Protein AF-0000000069557026 (afdb_homodimer)

Foldseek 3Di:
DPPPVPPPPPVPPCPVPPPPPVPPPPPPPPPPPPPPPPDCPDPVNVVVVVVVVVVCQQVVHPFQAWEAEPNDIFGAHLVLLVVQDVVSVVQVPDPPDDSYHYDHDDDPVSVVSRHD/DPDPPVPPPPPPPPPVPPPPPPPPPPPPPPPPPPPPPPDCPDPVNVVVVVVVVVVCQQVVHPFQAWEAEPNDIFGAHLVLLVVQDVVSVPQVPDPPDDSYHYDHDDDPVSVVSRHD

Sequence (232 aa):
MENISQNKKINKSLLTNKHYVIPQPKRPSLSKRTVSNTTLSGRCHHARLGQYAANLWKDKVMTDVLIVVQNQEFKAHKAVLACYSPYFSNVFVKPGFSDVHYVSTLPNSIYITLTPMENISQNKKINKSLLTNKHYVIPQPKRPSLSKRTVSNTTLSGRCHHARLGQYAANLWKDKVMTDVLIVVQNQEFKAHKAVLACYSPYFSNVFVKPGFSDVHYVSTLPNSIYITLTP

Structure (mmCIF, N/CA/C/O backbone):
data_AF-0000000069557026-model_v1
#
loop_
_entity.id
_entity.type
_entity.pdbx_description
1 polymer 'BTB domain-containing protein'
#
loop_
_atom_site.group_PDB
_atom_site.id
_atom_site.type_symbol
_atom_site.label_atom_id
_atom_site.label_alt_id
_atom_site.label_comp_id
_atom_site.label_asym_id
_atom_site.label_entity_id
_atom_site.label_seq_id
_atom_site.pdbx_PDB_ins_code
_atom_site.Cartn_x
_atom_site.Cartn_y
_atom_site.Cartn_z
_atom_site.occupancy
_atom_site.B_iso_or_equiv
_atom_site.auth_seq_id
_atom_site.auth_comp_id
_atom_site.auth_asym_id
_atom_site.auth_atom_id
_atom_site.pdbx_PDB_model_num
ATOM 1 N N . MET A 1 1 ? -64.25 -60.594 -72.938 1 36.22 1 MET A N 1
ATOM 2 C CA . MET A 1 1 ? -63.844 -60.812 -71.5 1 36.22 1 MET A CA 1
ATOM 3 C C . MET A 1 1 ? -62.656 -59.938 -71.125 1 36.22 1 MET A C 1
ATOM 5 O O . MET A 1 1 ? -61.5 -60.344 -71.312 1 36.22 1 MET A O 1
ATOM 9 N N . GLU A 1 2 ? -62.656 -58.656 -71.75 1 32.06 2 GLU A N 1
ATOM 10 C CA . GLU A 1 2 ? -61.719 -57.562 -71.812 1 32.06 2 GLU A CA 1
ATOM 11 C C . GLU A 1 2 ? -61.406 -57.031 -70.438 1 32.06 2 GLU A C 1
ATOM 13 O O . GLU A 1 2 ? -62.312 -56.719 -69.625 1 32.06 2 GLU A O 1
ATOM 18 N N . ASN A 1 3 ? -60.25 -57.406 -69.812 1 35.31 3 ASN A N 1
ATOM 19 C CA . ASN A 1 3 ? -59.469 -57.406 -68.562 1 35.31 3 ASN A CA 1
ATOM 20 C C . ASN A 1 3 ? -59.094 -56 -68.125 1 35.31 3 ASN A C 1
ATOM 22 O O . ASN A 1 3 ? -58.062 -55.469 -68.5 1 35.31 3 ASN A O 1
ATOM 26 N N . ILE A 1 4 ? -60.031 -54.969 -68.312 1 38.44 4 ILE A N 1
ATOM 27 C CA . ILE A 1 4 ? -59.656 -53.562 -68.188 1 38.44 4 ILE A CA 1
ATOM 28 C C . ILE A 1 4 ? -59.25 -53.312 -66.688 1 38.44 4 ILE A C 1
ATOM 30 O O . ILE A 1 4 ? -60.094 -53.406 -65.812 1 38.44 4 ILE A O 1
ATOM 34 N N . SER A 1 5 ? -58.062 -53.812 -66.312 1 36.28 5 SER A N 1
ATOM 35 C CA . SER A 1 5 ? -57.312 -53.75 -65 1 36.28 5 SER A CA 1
ATOM 36 C C . SER A 1 5 ? -57.156 -52.312 -64.562 1 36.28 5 SER A C 1
ATOM 38 O O . SER A 1 5 ? -56.375 -51.562 -65.125 1 36.28 5 SER A O 1
ATOM 40 N N . GLN A 1 6 ? -58.219 -51.531 -64.375 1 31.72 6 GLN A N 1
ATOM 41 C CA . GLN A 1 6 ? -58.156 -50.125 -63.938 1 31.72 6 GLN A CA 1
ATOM 42 C C . GLN A 1 6 ? -57.344 -50 -62.656 1 31.72 6 GLN A C 1
ATOM 44 O O . GLN A 1 6 ? -57.719 -50.562 -61.625 1 31.72 6 GLN A O 1
ATOM 49 N N . ASN A 1 7 ? -56.031 -50.031 -62.656 1 26.52 7 ASN A N 1
ATOM 50 C CA . ASN A 1 7 ? -55 -49.812 -61.656 1 26.52 7 ASN A CA 1
ATOM 51 C C . ASN A 1 7 ? -55.219 -48.5 -60.875 1 26.52 7 ASN A C 1
ATOM 53 O O . ASN A 1 7 ? -55.188 -47.438 -61.469 1 26.52 7 ASN A O 1
ATOM 57 N N . LYS A 1 8 ? -56.125 -48.406 -60 1 29.22 8 LYS A N 1
ATOM 58 C CA . LYS A 1 8 ? -56.406 -47.312 -59.062 1 29.22 8 LYS A CA 1
ATOM 59 C C . LYS A 1 8 ? -55.125 -46.875 -58.375 1 29.22 8 LYS A C 1
ATOM 61 O O . LYS A 1 8 ? -54.406 -47.688 -57.75 1 29.22 8 LYS A O 1
ATOM 66 N N . LYS A 1 9 ? -54.5 -45.781 -58.906 1 31.47 9 LYS A N 1
ATOM 67 C CA . LYS A 1 9 ? -53.344 -45 -58.438 1 31.47 9 LYS A CA 1
ATOM 68 C C . LYS A 1 9 ? -53.438 -44.75 -56.938 1 31.47 9 LYS A C 1
ATOM 70 O O . LYS A 1 9 ? -54.375 -44.125 -56.438 1 31.47 9 LYS A O 1
ATOM 75 N N . ILE A 1 10 ? -53.25 -45.875 -56.094 1 32.84 10 ILE A N 1
ATOM 76 C CA . ILE A 1 10 ? -53.062 -45.688 -54.656 1 32.84 10 ILE A CA 1
ATOM 77 C C . ILE A 1 10 ? -52.125 -44.531 -54.375 1 32.84 10 ILE A C 1
ATOM 79 O O . ILE A 1 10 ? -50.969 -44.562 -54.812 1 32.84 10 ILE A O 1
ATOM 83 N N . ASN A 1 11 ? -52.688 -43.344 -54.562 1 30.48 11 ASN A N 1
ATOM 84 C CA . ASN A 1 11 ? -51.969 -42.094 -54.188 1 30.48 11 ASN A CA 1
ATOM 85 C C . ASN A 1 11 ? -51.281 -42.25 -52.844 1 30.48 11 ASN A C 1
ATOM 87 O O . ASN A 1 11 ? -51.938 -42.5 -51.812 1 30.48 11 ASN A O 1
ATOM 91 N N . LYS A 1 12 ? -50.094 -42.844 -52.812 1 28.02 12 LYS A N 1
ATOM 92 C CA . LYS A 1 12 ? -49.094 -42.906 -51.75 1 28.02 12 LYS A CA 1
ATOM 93 C C . LYS A 1 12 ? -49 -41.562 -51.031 1 28.02 12 LYS A C 1
ATOM 95 O O . LYS A 1 12 ? -48.656 -40.531 -51.656 1 28.02 12 LYS A O 1
ATOM 100 N N . SER A 1 13 ? -50.031 -41.125 -50.188 1 35.5 13 SER A N 1
ATOM 101 C CA . SER A 1 13 ? -50 -40.031 -49.219 1 35.5 13 SER A CA 1
ATOM 102 C C . SER A 1 13 ? -48.625 -39.969 -48.531 1 35.5 13 SER A C 1
ATOM 104 O O . SER A 1 13 ? -48.125 -40.969 -48.031 1 35.5 13 SER A O 1
ATOM 106 N N . LEU A 1 14 ? -47.781 -38.969 -48.969 1 35.91 14 LEU A N 1
ATOM 107 C CA . LEU A 1 14 ? -46.5 -38.375 -48.531 1 35.91 14 LEU A CA 1
ATOM 108 C C . LEU A 1 14 ? -46.469 -38.25 -47 1 35.91 14 LEU A C 1
ATOM 110 O O . LEU A 1 14 ? -47.25 -37.469 -46.406 1 35.91 14 LEU A O 1
ATOM 114 N N . LEU A 1 15 ? -46.375 -39.375 -46.281 1 36.53 15 LEU A N 1
ATOM 115 C CA . LEU A 1 15 ? -46 -39.344 -44.875 1 36.53 15 LEU A CA 1
ATOM 116 C C . LEU A 1 15 ? -44.812 -38.406 -44.625 1 36.53 15 LEU A C 1
ATOM 118 O O . LEU A 1 15 ? -43.688 -38.719 -45.062 1 36.53 15 LEU A O 1
ATOM 122 N N . THR A 1 16 ? -44.938 -37.125 -44.969 1 28.25 16 THR A N 1
ATOM 123 C CA . THR A 1 16 ? -43.875 -36.219 -44.562 1 28.25 16 THR A CA 1
ATOM 124 C C . THR A 1 16 ? -43.562 -36.375 -43.094 1 28.25 16 THR A C 1
ATOM 126 O O . THR A 1 16 ? -44.438 -36.312 -42.25 1 28.25 16 THR A O 1
ATOM 129 N N . ASN A 1 17 ? -42.688 -37.344 -42.688 1 25.61 17 ASN A N 1
ATOM 130 C CA . ASN A 1 17 ? -42.062 -37.438 -41.375 1 25.61 17 ASN A CA 1
ATOM 131 C C . ASN A 1 17 ? -41.656 -36.094 -40.812 1 25.61 17 ASN A C 1
ATOM 133 O O . ASN A 1 17 ? -40.812 -35.406 -41.438 1 25.61 17 ASN A O 1
ATOM 137 N N . LYS A 1 18 ? -42.656 -35.281 -40.375 1 30.14 18 LYS A N 1
ATOM 138 C CA . LYS A 1 18 ? -42.281 -34.062 -39.625 1 30.14 18 LYS A CA 1
ATOM 139 C C . LYS A 1 18 ? -41.188 -34.375 -38.625 1 30.14 18 LYS A C 1
ATOM 141 O O . LYS A 1 18 ? -41.375 -35.156 -37.688 1 30.14 18 LYS A O 1
ATOM 146 N N . HIS A 1 19 ? -39.969 -34.656 -39.188 1 31.66 19 HIS A N 1
ATOM 147 C CA . HIS A 1 19 ? -38.844 -34.688 -38.25 1 31.66 19 HIS A CA 1
ATOM 148 C C . HIS A 1 19 ? -38.969 -33.594 -37.188 1 31.66 19 HIS A C 1
ATOM 150 O O . HIS A 1 19 ? -38.969 -32.406 -37.531 1 31.66 19 HIS A O 1
ATOM 156 N N . TYR A 1 20 ? -39.938 -33.719 -36.25 1 35.03 20 TYR A N 1
ATOM 157 C CA . TYR A 1 20 ? -39.875 -32.844 -35.062 1 35.03 20 TYR A CA 1
ATOM 158 C C . TYR A 1 20 ? -38.469 -32.719 -34.531 1 35.03 20 TYR A C 1
ATOM 160 O O . TYR A 1 20 ? -37.812 -33.75 -34.219 1 35.03 20 TYR A O 1
ATOM 168 N N . VAL A 1 21 ? -37.656 -31.938 -35.281 1 35.91 21 VAL A N 1
ATOM 169 C CA . VAL A 1 21 ? -36.375 -31.625 -34.688 1 35.91 21 VAL A CA 1
ATOM 170 C C . VAL A 1 21 ? -36.562 -31.234 -33.219 1 35.91 21 VAL A C 1
ATOM 172 O O . VAL A 1 21 ? -37.312 -30.312 -32.906 1 35.91 21 VAL A O 1
ATOM 175 N N . ILE A 1 22 ? -36.688 -32.188 -32.281 1 38.72 22 ILE A N 1
ATOM 176 C CA . ILE A 1 22 ? -36.656 -31.891 -30.859 1 38.72 22 ILE A CA 1
ATOM 177 C C . ILE A 1 22 ? -35.656 -30.75 -30.594 1 38.72 22 ILE A C 1
ATOM 179 O O . ILE A 1 22 ? -34.5 -30.812 -31.031 1 38.72 22 ILE A O 1
ATOM 183 N N . PRO A 1 23 ? -36.25 -29.531 -30.453 1 32.72 23 PRO A N 1
ATOM 184 C CA . PRO A 1 23 ? -35.25 -28.516 -30.094 1 32.72 23 PRO A CA 1
ATOM 185 C C . PRO A 1 23 ? -34.25 -29 -29.047 1 32.72 23 PRO A C 1
ATOM 187 O O . PRO A 1 23 ? -34.656 -29.641 -28.062 1 32.72 23 PRO A O 1
ATOM 190 N N . GLN A 1 24 ? -33.125 -29.609 -29.438 1 34.5 24 GLN A N 1
ATOM 191 C CA . GLN A 1 24 ? -32.125 -29.891 -28.438 1 34.5 24 GLN A CA 1
ATOM 192 C C . GLN A 1 24 ? -32 -28.75 -27.438 1 34.5 24 GLN A C 1
ATOM 194 O O . GLN A 1 24 ? -32.281 -27.594 -27.766 1 34.5 24 GLN A O 1
ATOM 199 N N . PRO A 1 25 ? -32.281 -28.969 -26.078 1 34.47 25 PRO A N 1
ATOM 200 C CA . PRO A 1 25 ? -32.062 -27.875 -25.141 1 34.47 25 PRO A CA 1
ATOM 201 C C . PRO A 1 25 ? -30.812 -27.047 -25.469 1 34.47 25 PRO A C 1
ATOM 203 O O . PRO A 1 25 ? -29.812 -27.594 -25.922 1 34.47 25 PRO A O 1
ATOM 206 N N . LYS A 1 26 ? -31.016 -25.797 -25.953 1 35.03 26 LYS A N 1
ATOM 207 C CA . LYS A 1 26 ? -29.906 -24.875 -26.156 1 35.03 26 LYS A CA 1
ATOM 208 C C . LYS A 1 26 ? -28.828 -25.062 -25.094 1 35.03 26 LYS A C 1
ATOM 210 O O . LYS A 1 26 ? -29.125 -25.141 -23.891 1 35.03 26 LYS A O 1
ATOM 215 N N . ARG A 1 27 ? -27.859 -25.938 -25.344 1 33.97 27 ARG A N 1
ATOM 216 C CA . ARG A 1 27 ? -26.734 -25.953 -24.422 1 33.97 27 ARG A CA 1
ATOM 217 C C . ARG A 1 27 ? -26.484 -24.578 -23.812 1 33.97 27 ARG A C 1
ATOM 219 O O . ARG A 1 27 ? -26.531 -23.562 -24.531 1 33.97 27 ARG A O 1
ATOM 226 N N . PRO A 1 28 ? -26.828 -24.344 -22.5 1 35.31 28 PRO A N 1
ATOM 227 C CA . PRO A 1 28 ? -26.5 -23.016 -22 1 35.31 28 PRO A CA 1
ATOM 228 C C . PRO A 1 28 ? -25.25 -22.422 -22.641 1 35.31 28 PRO A C 1
ATOM 230 O O . PRO A 1 28 ? -24.25 -23.125 -22.797 1 35.31 28 PRO A O 1
ATOM 233 N N . SER A 1 29 ? -25.406 -21.703 -23.719 1 35.5 29 SER A N 1
ATOM 234 C CA . SER A 1 29 ? -24.281 -20.922 -24.234 1 35.5 29 SER A CA 1
ATOM 235 C C . SER A 1 29 ? -23.328 -20.516 -23.109 1 35.5 29 SER A C 1
ATOM 237 O O . SER A 1 29 ? -23.766 -20.141 -22.016 1 35.5 29 SER A O 1
ATOM 239 N N . LEU A 1 30 ? -22.266 -21.297 -22.859 1 34 30 LEU A N 1
ATOM 240 C CA . LEU A 1 30 ? -21.203 -20.734 -22.031 1 34 30 LEU A CA 1
ATOM 241 C C . LEU A 1 30 ? -21.172 -19.219 -22.156 1 34 30 LEU A C 1
ATOM 243 O O . LEU A 1 30 ? -20.797 -18.672 -23.203 1 34 30 LEU A O 1
ATOM 247 N N . SER A 1 31 ? -22.234 -18.547 -21.969 1 34 31 SER A N 1
ATOM 248 C CA . SER A 1 31 ? -22.062 -17.109 -21.797 1 34 31 SER A CA 1
ATOM 249 C C . SER A 1 31 ? -20.656 -16.781 -21.297 1 34 31 SER A C 1
ATOM 251 O O . SER A 1 31 ? -20.25 -17.281 -20.234 1 34 31 SER A O 1
ATOM 253 N N . LYS A 1 32 ? -19.688 -16.859 -22.156 1 30.8 32 LYS A N 1
ATOM 254 C CA . LYS A 1 32 ? -18.375 -16.266 -21.859 1 30.8 32 LYS A CA 1
ATOM 255 C C . LYS A 1 32 ? -18.516 -15.07 -20.906 1 30.8 32 LYS A C 1
ATOM 257 O O . LYS A 1 32 ? -19.109 -14.047 -21.266 1 30.8 32 LYS A O 1
ATOM 262 N N . ARG A 1 33 ? -19.031 -15.258 -19.734 1 30.08 33 ARG A N 1
ATOM 263 C CA . ARG A 1 33 ? -18.766 -14.141 -18.844 1 30.08 33 ARG A CA 1
ATOM 264 C C . ARG A 1 33 ? -17.547 -13.344 -19.297 1 30.08 33 ARG A C 1
ATOM 266 O O . ARG A 1 33 ? -16.438 -13.875 -19.344 1 30.08 33 ARG A O 1
ATOM 273 N N . THR A 1 34 ? -17.672 -12.641 -20.391 1 32.34 34 THR A N 1
ATOM 274 C CA . THR A 1 34 ? -16.703 -11.578 -20.641 1 32.34 34 THR A CA 1
ATOM 275 C C . THR A 1 34 ? -16.016 -11.148 -19.344 1 32.34 34 THR A C 1
ATOM 277 O O . THR A 1 34 ? -16.672 -10.766 -18.391 1 32.34 34 THR A O 1
ATOM 280 N N . VAL A 1 35 ? -15.18 -11.969 -18.859 1 36.38 35 VAL A N 1
ATOM 281 C CA . VAL A 1 35 ? -14.32 -11.344 -17.859 1 36.38 35 VAL A CA 1
ATOM 282 C C . VAL A 1 35 ? -14.242 -9.836 -18.109 1 36.38 35 VAL A C 1
ATOM 284 O O . VAL A 1 35 ? -13.75 -9.398 -19.156 1 36.38 35 VAL A O 1
ATOM 287 N N . SER A 1 36 ? -15.352 -9.133 -18.125 1 38.62 36 SER A N 1
ATOM 288 C CA . SER A 1 36 ? -15.117 -7.691 -18.078 1 38.62 36 SER A CA 1
ATOM 289 C C . SER A 1 36 ? -13.727 -7.371 -17.547 1 38.62 36 SER A C 1
ATOM 291 O O . SER A 1 36 ? -13.289 -7.949 -16.562 1 38.62 36 SER A O 1
ATOM 293 N N . ASN A 1 37 ? -12.766 -7.352 -18.406 1 43.94 37 ASN A N 1
ATOM 294 C CA . ASN A 1 37 ? -11.422 -6.852 -18.141 1 43.94 37 ASN A CA 1
ATOM 295 C C . ASN A 1 37 ? -11.438 -5.801 -17.031 1 43.94 37 ASN A C 1
ATOM 297 O O . ASN A 1 37 ? -11.508 -4.602 -17.297 1 43.94 37 ASN A O 1
ATOM 301 N N . THR A 1 38 ? -12.289 -6.02 -16.094 1 55.09 38 THR A N 1
ATOM 302 C CA . THR A 1 38 ? -12.391 -4.996 -15.062 1 55.09 38 THR A CA 1
ATOM 303 C C . THR A 1 38 ? -11.008 -4.645 -14.523 1 55.09 38 THR A C 1
ATOM 305 O O . THR A 1 38 ? -10.312 -5.5 -13.977 1 55.09 38 THR A O 1
ATOM 308 N N . THR A 1 39 ? -10.383 -3.83 -15.305 1 70.25 39 THR A N 1
ATOM 309 C CA . THR A 1 39 ? -9.164 -3.172 -14.852 1 70.25 39 THR A CA 1
ATOM 310 C C . THR A 1 39 ? -9.367 -2.557 -13.469 1 70.25 39 THR A C 1
ATOM 312 O O . THR A 1 39 ? -10.5 -2.447 -12.992 1 70.25 39 THR A O 1
ATOM 315 N N . LEU A 1 40 ? -8.438 -2.65 -12.648 1 77.25 40 LEU A N 1
ATOM 316 C CA . LEU A 1 40 ? -8.438 -2.062 -11.312 1 77.25 40 LEU A CA 1
ATOM 317 C C . LEU A 1 40 ? -8.75 -0.571 -11.375 1 77.25 40 LEU A C 1
ATOM 319 O O . LEU A 1 40 ? -8.828 0.096 -10.336 1 77.25 40 LEU A O 1
ATOM 323 N N . SER A 1 41 ? -9.172 -0.086 -12.547 1 75.5 41 SER A N 1
ATOM 324 C CA . SER A 1 41 ? -9.352 1.353 -12.703 1 75.5 41 SER A CA 1
ATOM 325 C C . SER A 1 41 ? -10.82 1.746 -12.531 1 75.5 41 SER A C 1
ATOM 327 O O . SER A 1 41 ? -11.156 2.932 -12.547 1 75.5 41 SER A O 1
ATOM 329 N N . GLY A 1 42 ? -11.648 0.824 -12.281 1 81 42 GLY A N 1
ATOM 330 C CA . GLY A 1 42 ? -13.055 1.148 -12.109 1 81 42 GLY A CA 1
ATOM 331 C C . GLY A 1 42 ? -13.383 1.66 -10.719 1 81 42 GLY A C 1
ATOM 332 O O . GLY A 1 42 ? -12.625 1.427 -9.773 1 81 42 GLY A O 1
ATOM 333 N N . ARG A 1 43 ? -14.414 2.451 -10.547 1 79.44 43 ARG A N 1
ATOM 334 C CA . ARG A 1 43 ? -14.852 3.053 -9.289 1 79.44 43 ARG A CA 1
ATOM 335 C C . ARG A 1 43 ? -15.016 1.994 -8.203 1 79.44 43 ARG A C 1
ATOM 337 O O . ARG A 1 43 ? -14.641 2.213 -7.051 1 79.44 43 ARG A O 1
ATOM 344 N N . CYS A 1 44 ? -15.633 0.922 -8.641 1 82.25 44 CYS A N 1
ATOM 345 C CA . CYS A 1 44 ? -15.852 -0.134 -7.656 1 82.25 44 CYS A CA 1
ATOM 346 C C . CYS A 1 44 ? -14.531 -0.652 -7.105 1 82.25 44 CYS A C 1
ATOM 348 O O . CYS A 1 44 ? -14.414 -0.932 -5.91 1 82.25 44 CYS A O 1
ATOM 350 N N . HIS A 1 45 ? -13.523 -0.666 -7.934 1 90.31 45 HIS A N 1
ATOM 351 C CA . HIS A 1 45 ? -12.211 -1.135 -7.492 1 90.31 45 HIS A CA 1
ATOM 352 C C . HIS A 1 45 ? -11.531 -0.106 -6.598 1 90.31 45 HIS A C 1
ATOM 354 O O . HIS A 1 45 ? -10.875 -0.467 -5.617 1 90.31 45 HIS A O 1
ATOM 360 N N . HIS A 1 46 ? -11.844 1.139 -6.887 1 92.25 46 HIS A N 1
ATOM 361 C CA . HIS A 1 46 ? -11.242 2.195 -6.078 1 92.25 46 HIS A CA 1
ATOM 362 C C . HIS A 1 46 ? -11.773 2.166 -4.648 1 92.25 46 HIS A C 1
ATOM 364 O O . HIS A 1 46 ? -11 2.273 -3.693 1 92.25 46 HIS A O 1
ATOM 370 N N . ALA A 1 47 ? -13.062 2.025 -4.535 1 93.62 47 ALA A N 1
ATOM 371 C CA . ALA A 1 47 ? -13.672 1.978 -3.209 1 93.62 47 ALA A CA 1
ATOM 372 C C . ALA A 1 47 ? -13.156 0.791 -2.404 1 93.62 47 ALA A C 1
ATOM 374 O O . ALA A 1 47 ? -12.852 0.922 -1.217 1 93.62 47 ALA A O 1
ATOM 375 N N . ARG A 1 48 ? -13.047 -0.332 -3.002 1 95.25 48 ARG A N 1
ATOM 376 C CA . ARG A 1 48 ? -12.562 -1.534 -2.326 1 95.25 48 ARG A CA 1
ATOM 377 C C . ARG A 1 48 ? -11.117 -1.372 -1.884 1 95.25 48 ARG A C 1
ATOM 379 O O . ARG A 1 48 ? -10.781 -1.653 -0.732 1 95.25 48 ARG A O 1
ATOM 386 N N . LEU A 1 49 ? -10.32 -0.892 -2.74 1 96.81 49 LEU A N 1
ATOM 387 C CA . LEU A 1 49 ? -8.914 -0.688 -2.434 1 96.81 49 LEU A CA 1
ATOM 388 C C . LEU A 1 49 ? -8.742 0.323 -1.305 1 96.81 49 LEU A C 1
ATOM 390 O O . LEU A 1 49 ? -7.91 0.132 -0.413 1 96.81 49 LEU A O 1
ATOM 394 N N . GLY A 1 50 ? -9.523 1.354 -1.397 1 97.25 50 GLY A N 1
ATOM 395 C CA . GLY A 1 50 ? -9.453 2.383 -0.371 1 97.25 50 GLY A CA 1
ATOM 396 C C . GLY A 1 50 ? -9.828 1.874 1.009 1 97.25 50 GLY A C 1
ATOM 397 O O . GLY A 1 50 ? -9.133 2.154 1.988 1 97.25 50 GLY A O 1
ATOM 398 N N . GLN A 1 51 ? -10.945 1.16 1.075 1 96.69 51 GLN A N 1
ATOM 399 C CA . GLN A 1 51 ? -11.375 0.576 2.342 1 96.69 51 GLN A CA 1
ATOM 400 C C . GLN A 1 51 ? -10.336 -0.414 2.869 1 96.69 51 GLN A C 1
ATOM 402 O O . GLN A 1 51 ? -10.023 -0.415 4.059 1 96.69 51 GLN A O 1
ATOM 407 N N . TYR A 1 52 ? -9.805 -1.164 2.041 1 96.94 52 TYR A N 1
ATOM 408 C CA . TYR A 1 52 ? -8.82 -2.164 2.441 1 96.94 52 TYR A CA 1
ATOM 409 C C . TYR A 1 52 ? -7.547 -1.503 2.953 1 96.94 52 TYR A C 1
ATOM 411 O O . TYR A 1 52 ? -7.035 -1.87 4.012 1 96.94 52 TYR A O 1
ATOM 419 N N . ALA A 1 53 ? -7.117 -0.515 2.213 1 97 53 ALA A N 1
ATOM 420 C CA . ALA A 1 53 ? -5.918 0.213 2.625 1 97 53 ALA A CA 1
ATOM 421 C C . ALA A 1 53 ? -6.121 0.875 3.986 1 97 53 ALA A C 1
ATOM 423 O O . ALA A 1 53 ? -5.215 0.882 4.82 1 97 53 ALA A O 1
ATOM 424 N N . ALA A 1 54 ? -7.277 1.396 4.184 1 96.44 54 ALA A N 1
ATOM 425 C CA . ALA A 1 54 ? -7.594 2.016 5.469 1 96.44 54 ALA A CA 1
ATOM 426 C C . ALA A 1 54 ? -7.531 0.994 6.598 1 96.44 54 ALA A C 1
ATOM 428 O O . ALA A 1 54 ? -7.047 1.298 7.691 1 96.44 54 ALA A O 1
ATOM 429 N N . ASN A 1 55 ? -8.016 -0.183 6.336 1 96.94 55 ASN A N 1
ATOM 430 C CA . ASN A 1 55 ? -7.977 -1.233 7.348 1 96.94 55 ASN A CA 1
ATOM 431 C C . ASN A 1 55 ? -6.547 -1.674 7.645 1 96.94 55 ASN A C 1
ATOM 433 O O . ASN A 1 55 ? -6.188 -1.906 8.797 1 96.94 55 ASN A O 1
ATOM 437 N N . LEU A 1 56 ? -5.734 -1.811 6.613 1 97.19 56 LEU A N 1
ATOM 438 C CA . LEU A 1 56 ? -4.324 -2.135 6.816 1 97.19 56 LEU A CA 1
ATOM 439 C C . LEU A 1 56 ? -3.652 -1.095 7.707 1 97.19 56 LEU A C 1
ATOM 441 O O . LEU A 1 56 ? -2.902 -1.444 8.617 1 97.19 56 LEU A O 1
ATOM 445 N N . TRP A 1 57 ? -3.947 0.129 7.434 1 97.12 57 TRP A N 1
ATOM 446 C CA . TRP A 1 57 ? -3.395 1.241 8.195 1 97.12 57 TRP A CA 1
ATOM 447 C C . TRP A 1 57 ? -3.846 1.178 9.656 1 97.12 57 TRP A C 1
ATOM 449 O O . TRP A 1 57 ? -3.023 1.271 10.57 1 97.12 57 TRP A O 1
ATOM 459 N N . LYS A 1 58 ? -5.113 1 9.805 1 96.38 58 LYS A N 1
ATOM 460 C CA . LYS A 1 58 ? -5.68 0.946 11.148 1 96.38 58 LYS A CA 1
ATOM 461 C C . LYS A 1 58 ? -5.059 -0.184 11.961 1 96.38 58 LYS A C 1
ATOM 463 O O . LYS A 1 58 ? -4.746 -0.008 13.141 1 96.38 58 LYS A O 1
ATOM 468 N N . ASP A 1 59 ? -4.832 -1.312 11.32 1 96.88 59 ASP A N 1
ATOM 469 C CA . ASP A 1 59 ? -4.367 -2.51 12.016 1 96.88 59 ASP A CA 1
ATOM 470 C C . ASP A 1 59 ? -2.842 -2.592 12 1 96.88 59 ASP A C 1
ATOM 472 O O . ASP A 1 59 ? -2.258 -3.494 12.602 1 96.88 59 ASP A O 1
ATOM 476 N N . LYS A 1 60 ? -2.168 -1.691 11.336 1 97.12 60 LYS A N 1
ATOM 477 C CA . LYS A 1 60 ? -0.716 -1.661 11.188 1 97.12 60 LYS A CA 1
ATOM 478 C C . LYS A 1 60 ? -0.195 -2.973 10.609 1 97.12 60 LYS A C 1
ATOM 480 O O . LYS A 1 60 ? 0.763 -3.551 11.125 1 97.12 60 LYS A O 1
ATOM 485 N N . VAL A 1 61 ? -0.928 -3.41 9.586 1 97.38 61 VAL A N 1
ATOM 486 C CA . VAL A 1 61 ? -0.586 -4.648 8.898 1 97.38 61 VAL A CA 1
ATOM 487 C C . VAL A 1 61 ? 0.026 -4.332 7.535 1 97.38 61 VAL A C 1
ATOM 489 O O . VAL A 1 61 ? -0.425 -3.416 6.844 1 97.38 61 VAL A O 1
ATOM 492 N N . MET A 1 62 ? 1.132 -4.996 7.133 1 97.5 62 MET A N 1
ATOM 493 C CA . MET A 1 62 ? 1.841 -4.871 5.863 1 97.5 62 MET A CA 1
ATOM 494 C C . MET A 1 62 ? 2.484 -3.496 5.73 1 97.5 62 MET A C 1
ATOM 496 O O . MET A 1 62 ? 2.443 -2.887 4.66 1 97.5 62 MET A O 1
ATOM 500 N N . THR A 1 63 ? 2.994 -2.986 6.781 1 97.75 63 THR A N 1
ATOM 501 C CA . THR A 1 63 ? 3.805 -1.775 6.727 1 97.75 63 THR A CA 1
ATOM 502 C C . THR A 1 63 ? 5.102 -2.025 5.965 1 97.75 63 THR A C 1
ATOM 504 O O . THR A 1 63 ? 5.645 -3.131 5.996 1 97.75 63 THR A O 1
ATOM 507 N N . ASP A 1 64 ? 5.574 -0.911 5.332 1 97.25 64 ASP A N 1
ATOM 508 C CA . ASP A 1 64 ? 6.719 -1.15 4.457 1 97.25 64 ASP A CA 1
ATOM 509 C C . ASP A 1 64 ? 7.75 -0.031 4.578 1 97.25 64 ASP A C 1
ATOM 511 O O . ASP A 1 64 ? 8.641 0.097 3.734 1 97.25 64 ASP A O 1
ATOM 515 N N . VAL A 1 65 ? 7.699 0.836 5.562 1 98.19 65 VAL A N 1
ATOM 516 C CA . VAL A 1 65 ? 8.703 1.857 5.832 1 98.19 65 VAL A CA 1
ATOM 517 C C . VAL A 1 65 ? 8.727 2.174 7.324 1 98.19 65 VAL A C 1
ATOM 519 O O . VAL A 1 65 ? 7.699 2.105 8 1 98.19 65 VAL A O 1
ATOM 522 N N . LEU A 1 66 ? 9.891 2.428 7.816 1 98.44 66 LEU A N 1
ATOM 523 C CA . LEU A 1 66 ? 10.086 2.912 9.18 1 98.44 66 LEU A CA 1
ATOM 524 C C . LEU A 1 66 ? 10.43 4.398 9.18 1 98.44 66 LEU A C 1
ATOM 526 O O . LEU A 1 66 ? 11.453 4.809 8.625 1 98.44 66 LEU A O 1
ATOM 530 N N . ILE A 1 67 ? 9.562 5.195 9.789 1 98.38 67 ILE A N 1
ATOM 531 C CA . ILE A 1 67 ? 9.797 6.633 9.898 1 98.38 67 ILE A CA 1
ATOM 532 C C . ILE A 1 67 ? 10.32 6.961 11.297 1 98.38 67 ILE A C 1
ATOM 534 O O . ILE A 1 67 ? 9.719 6.586 12.305 1 98.38 67 ILE A O 1
ATOM 538 N N . VAL A 1 68 ? 11.453 7.578 11.32 1 98.19 68 VAL A N 1
ATOM 539 C CA . VAL A 1 68 ? 12.055 7.965 12.594 1 98.19 68 VAL A CA 1
ATOM 540 C C . VAL A 1 68 ? 11.992 9.484 12.758 1 98.19 68 VAL A C 1
ATOM 542 O O . VAL A 1 68 ? 12.531 10.227 11.938 1 98.19 68 VAL A O 1
ATOM 545 N N . VAL A 1 69 ? 11.281 9.914 13.703 1 96.31 69 VAL A N 1
ATOM 546 C CA . VAL A 1 69 ? 11.156 11.344 13.984 1 96.31 69 VAL A CA 1
ATOM 547 C C . VAL A 1 69 ? 11.375 11.602 15.477 1 96.31 69 VAL A C 1
ATOM 549 O O . VAL A 1 69 ? 10.695 11.008 16.312 1 96.31 69 VAL A O 1
ATOM 552 N N . GLN A 1 70 ? 12.328 12.531 15.82 1 93.5 70 GLN A N 1
ATOM 553 C CA . GLN A 1 70 ? 12.617 12.914 17.203 1 93.5 70 GLN A CA 1
ATOM 554 C C . GLN A 1 70 ? 12.82 11.68 18.078 1 93.5 70 GLN A C 1
ATOM 556 O O . GLN A 1 70 ? 12.211 11.555 19.141 1 93.5 70 GLN A O 1
ATOM 561 N N . ASN A 1 71 ? 13.477 10.703 17.562 1 93.06 71 ASN A N 1
ATOM 562 C CA . ASN A 1 71 ? 13.891 9.5 18.25 1 93.06 71 ASN A CA 1
ATOM 563 C C . ASN A 1 71 ? 12.727 8.539 18.469 1 93.06 71 ASN A C 1
ATOM 565 O O . ASN A 1 71 ? 12.789 7.652 19.312 1 93.06 71 ASN A O 1
ATOM 569 N N . GLN A 1 72 ? 11.703 8.75 17.844 1 96.44 72 GLN A N 1
ATOM 570 C CA . GLN A 1 72 ? 10.57 7.828 17.828 1 96.44 72 GLN A CA 1
ATOM 571 C C . GLN A 1 72 ? 10.445 7.125 16.484 1 96.44 72 GLN A C 1
ATOM 573 O O . GLN A 1 72 ? 10.633 7.746 15.438 1 96.44 72 GLN A O 1
ATOM 578 N N . GLU A 1 73 ? 10.211 5.867 16.516 1 97.56 73 GLU A N 1
ATOM 579 C CA . GLU A 1 73 ? 10.07 5.055 15.312 1 97.56 73 GLU A CA 1
ATOM 580 C C . GLU A 1 73 ? 8.609 4.73 15.031 1 97.56 73 GLU A C 1
ATOM 582 O O . GLU A 1 73 ? 7.867 4.344 15.938 1 97.56 73 GLU A O 1
ATOM 587 N N . PHE A 1 74 ? 8.188 4.887 13.812 1 97.88 74 PHE A N 1
ATOM 588 C CA . PHE A 1 74 ? 6.836 4.566 13.375 1 97.88 74 PHE A CA 1
ATOM 589 C C . PHE A 1 74 ? 6.863 3.645 12.164 1 97.88 74 PHE A C 1
ATOM 591 O O . PHE A 1 74 ? 7.41 4.004 11.117 1 97.88 74 PHE A O 1
ATOM 598 N N . LYS A 1 75 ? 6.316 2.475 12.352 1 98.06 75 LYS A N 1
ATOM 599 C CA . LYS A 1 75 ? 6.047 1.646 11.18 1 98.06 75 LYS A CA 1
ATOM 600 C C . LYS A 1 75 ? 4.852 2.178 10.391 1 98.06 75 LYS A C 1
ATOM 602 O O . LYS A 1 75 ? 3.797 2.451 10.961 1 98.06 75 LYS A O 1
ATOM 607 N N . ALA A 1 76 ? 5.035 2.379 9.078 1 98.25 76 ALA A N 1
ATOM 608 C CA . ALA A 1 76 ? 3.982 3.02 8.289 1 98.25 76 ALA A CA 1
ATOM 609 C C . ALA A 1 76 ? 3.879 2.398 6.902 1 98.25 76 ALA A C 1
ATOM 611 O O . ALA A 1 76 ? 4.676 1.527 6.543 1 98.25 76 ALA A O 1
ATOM 612 N N . HIS A 1 77 ? 2.891 2.713 6.133 1 98.12 77 HIS A N 1
ATOM 613 C CA . HIS A 1 77 ? 2.703 2.344 4.734 1 98.12 77 HIS A CA 1
ATOM 614 C C . HIS A 1 77 ? 3.131 3.475 3.805 1 98.12 77 HIS A C 1
ATOM 616 O O . HIS A 1 77 ? 2.605 4.586 3.887 1 98.12 77 HIS A O 1
ATOM 622 N N . LYS A 1 78 ? 4.059 3.137 2.891 1 98.56 78 LYS A N 1
ATOM 623 C CA . LYS A 1 78 ? 4.496 4.156 1.939 1 98.56 78 LYS A CA 1
ATOM 624 C C . LYS A 1 78 ? 3.307 4.746 1.188 1 98.56 78 LYS A C 1
ATOM 626 O O . LYS A 1 78 ? 3.227 5.965 1.001 1 98.56 78 LYS A O 1
ATOM 631 N N . ALA A 1 79 ? 2.355 3.873 0.766 1 98.31 79 ALA A N 1
ATOM 632 C CA . ALA A 1 79 ? 1.217 4.312 -0.035 1 98.31 79 ALA A CA 1
ATOM 633 C C . ALA A 1 79 ? 0.37 5.328 0.729 1 98.31 79 ALA A C 1
ATOM 635 O O . ALA A 1 79 ? -0.067 6.332 0.163 1 98.31 79 ALA A O 1
ATOM 636 N N . VAL A 1 80 ? 0.157 5.105 2.025 1 97.94 80 VAL A N 1
ATOM 637 C CA . VAL A 1 80 ? -0.651 6.008 2.84 1 97.94 80 VAL A CA 1
ATOM 638 C C . VAL A 1 80 ? 0.089 7.328 3.037 1 97.94 80 VAL A C 1
ATOM 640 O O . VAL A 1 80 ? -0.482 8.406 2.84 1 97.94 80 VAL A O 1
ATOM 643 N N . LEU A 1 81 ? 1.355 7.262 3.381 1 97.81 81 LEU A N 1
ATOM 644 C CA . LEU A 1 81 ? 2.148 8.469 3.576 1 97.81 81 LEU A CA 1
ATOM 645 C C . LEU A 1 81 ? 2.215 9.289 2.293 1 97.81 81 LEU A C 1
ATOM 647 O O . LEU A 1 81 ? 1.993 10.5 2.312 1 97.81 81 LEU A O 1
ATOM 651 N N . ALA A 1 82 ? 2.502 8.617 1.197 1 98.12 82 ALA A N 1
ATOM 652 C CA . ALA A 1 82 ? 2.658 9.289 -0.092 1 98.12 82 ALA A CA 1
ATOM 653 C C . ALA A 1 82 ? 1.343 9.914 -0.547 1 98.12 82 ALA A C 1
ATOM 655 O O . ALA A 1 82 ? 1.34 10.961 -1.194 1 98.12 82 ALA A O 1
ATOM 656 N N . CYS A 1 83 ? 0.271 9.289 -0.224 1 97.69 83 CYS A N 1
ATOM 657 C CA . CYS A 1 83 ? -1.049 9.781 -0.605 1 97.69 83 CYS A CA 1
ATOM 658 C C . CYS A 1 83 ? -1.331 11.141 0.028 1 97.69 83 CYS A C 1
ATOM 660 O O . CYS A 1 83 ? -1.992 11.984 -0.576 1 97.69 83 CYS A O 1
ATOM 662 N N . TYR A 1 84 ? -0.782 11.414 1.181 1 96.06 84 TYR A N 1
ATOM 663 C CA . TYR A 1 84 ? -1.163 12.609 1.929 1 96.06 84 TYR A CA 1
ATOM 664 C C . TYR A 1 84 ? 0.02 13.555 2.084 1 96.06 84 TYR A C 1
ATOM 666 O O . TYR A 1 84 ? -0.094 14.602 2.73 1 96.06 84 TYR A O 1
ATOM 674 N N . SER A 1 85 ? 1.112 13.25 1.512 1 97.19 85 SER A N 1
ATOM 675 C CA . SER A 1 85 ? 2.299 14.094 1.626 1 97.19 85 SER A CA 1
ATOM 676 C C . SER A 1 85 ? 3.104 14.094 0.33 1 97.19 85 SER A C 1
ATOM 678 O O . SER A 1 85 ? 3.732 13.094 -0.016 1 97.19 85 SER A O 1
ATOM 680 N N . PRO A 1 86 ? 3.186 15.234 -0.392 1 96.88 86 PRO A N 1
ATOM 681 C CA . PRO A 1 86 ? 4.027 15.312 -1.589 1 96.88 86 PRO A CA 1
ATOM 682 C C . PRO A 1 86 ? 5.496 15.023 -1.298 1 96.88 86 PRO A C 1
ATOM 684 O O . PRO A 1 86 ? 6.207 14.492 -2.156 1 96.88 86 PRO A O 1
ATOM 687 N N . TYR A 1 87 ? 5.926 15.375 -0.084 1 97.25 87 TYR A N 1
ATOM 688 C CA . TYR A 1 87 ? 7.297 15.062 0.301 1 97.25 87 TYR A CA 1
ATOM 689 C C . TYR A 1 87 ? 7.559 13.562 0.222 1 97.25 87 TYR A C 1
ATOM 691 O O . TYR A 1 87 ? 8.5 13.125 -0.442 1 97.25 87 TYR A O 1
ATOM 699 N N . PHE A 1 88 ? 6.703 12.789 0.814 1 97.75 88 PHE A N 1
ATOM 700 C CA . PHE A 1 88 ? 6.91 11.344 0.859 1 97.75 88 PHE A CA 1
ATOM 701 C C . PHE A 1 88 ? 6.676 10.719 -0.512 1 97.75 88 PHE A C 1
ATOM 703 O O . PHE A 1 88 ? 7.352 9.758 -0.888 1 97.75 88 PHE A O 1
ATOM 710 N N . SER A 1 89 ? 5.723 11.266 -1.282 1 97.69 89 SER A N 1
ATOM 711 C CA . SER A 1 89 ? 5.504 10.75 -2.629 1 97.69 89 SER A CA 1
ATOM 712 C C . SER A 1 89 ? 6.746 10.93 -3.498 1 97.69 89 SER A C 1
ATOM 714 O O . SER A 1 89 ? 7.008 10.117 -4.391 1 97.69 89 SER A O 1
ATOM 716 N N . ASN A 1 90 ? 7.48 11.945 -3.248 1 97.75 90 ASN A N 1
ATOM 717 C CA . ASN A 1 90 ? 8.688 12.227 -4.02 1 97.75 90 ASN A CA 1
ATOM 718 C C . ASN A 1 90 ? 9.867 11.383 -3.535 1 97.75 90 ASN A C 1
ATOM 720 O O . ASN A 1 90 ? 10.562 10.766 -4.34 1 97.75 90 ASN A O 1
ATOM 724 N N . VAL A 1 91 ? 10.078 11.273 -2.248 1 97.5 91 VAL A N 1
ATOM 725 C CA . VAL A 1 91 ? 11.297 10.672 -1.724 1 97.5 91 VAL A CA 1
ATOM 726 C C . VAL A 1 91 ? 11.227 9.156 -1.865 1 97.5 91 VAL A C 1
ATOM 728 O O . VAL A 1 91 ? 12.25 8.5 -2.088 1 97.5 91 VAL A O 1
ATOM 731 N N . PHE A 1 92 ? 10.039 8.578 -1.813 1 97.94 92 PHE A N 1
ATOM 732 C CA . PHE A 1 92 ? 9.906 7.129 -1.808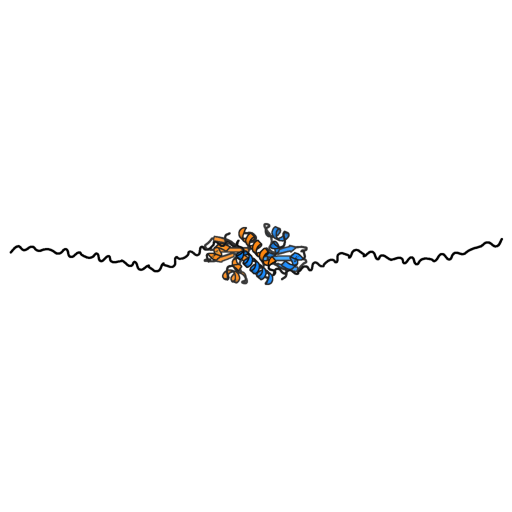 1 97.94 92 PHE A CA 1
ATOM 733 C C . PHE A 1 92 ? 10.258 6.547 -3.17 1 97.94 92 PHE A C 1
ATOM 735 O O . PHE A 1 92 ? 10.539 5.352 -3.287 1 97.94 92 PHE A O 1
ATOM 742 N N . VAL A 1 93 ? 10.234 7.305 -4.18 1 97.56 93 VAL A N 1
ATOM 743 C CA . VAL A 1 93 ? 10.469 6.762 -5.516 1 97.56 93 VAL A CA 1
ATOM 744 C C . VAL A 1 93 ? 11.906 7.059 -5.945 1 97.56 93 VAL A C 1
ATOM 746 O O . VAL A 1 93 ? 12.305 6.719 -7.062 1 97.56 93 VAL A O 1
ATOM 749 N N . LYS A 1 94 ? 12.609 7.66 -5.145 1 97.44 94 LYS A N 1
ATOM 750 C CA . LYS A 1 94 ? 14 7.949 -5.48 1 97.44 94 LYS A CA 1
ATOM 751 C C . LYS A 1 94 ? 14.844 6.676 -5.484 1 97.44 94 LYS A C 1
ATOM 753 O O . LYS A 1 94 ? 14.672 5.812 -4.621 1 97.44 94 LYS A O 1
ATOM 758 N N . PRO A 1 95 ? 15.727 6.59 -6.43 1 96 95 PRO A N 1
ATOM 759 C CA . PRO A 1 95 ? 16.641 5.438 -6.422 1 96 95 PRO A CA 1
ATOM 760 C C . PRO A 1 95 ? 17.469 5.352 -5.148 1 96 95 PRO A C 1
ATOM 762 O O . PRO A 1 95 ? 18 6.367 -4.68 1 96 95 PRO A O 1
ATOM 765 N N . GLY A 1 96 ? 17.516 4.137 -4.543 1 94.75 96 GLY A N 1
ATOM 766 C CA . GLY A 1 96 ? 18.344 3.924 -3.363 1 94.75 96 GLY A CA 1
ATOM 767 C C . GLY A 1 96 ? 17.641 4.277 -2.07 1 94.75 96 GLY A C 1
ATOM 768 O O . GLY A 1 96 ? 18.25 4.27 -0.999 1 94.75 96 GLY A O 1
ATOM 769 N N . PHE A 1 97 ? 16.391 4.605 -2.172 1 94.69 97 PHE A N 1
ATOM 770 C CA . PHE A 1 97 ? 15.633 4.906 -0.958 1 94.69 97 PHE A CA 1
ATOM 771 C C . PHE A 1 97 ? 15.719 3.752 0.031 1 94.69 97 PHE A C 1
ATOM 773 O O . PHE A 1 97 ? 15.531 2.592 -0.345 1 94.69 97 PHE A O 1
ATOM 780 N N . SER A 1 98 ? 16 4.164 1.262 1 93.31 98 SER A N 1
ATOM 781 C CA . SER A 1 98 ? 16.031 3.211 2.367 1 93.31 98 SER A CA 1
ATOM 782 C C . SER A 1 98 ? 14.656 3.061 3.004 1 93.31 98 SER A C 1
ATOM 784 O O . SER A 1 98 ? 13.938 4.047 3.184 1 93.31 98 SER A O 1
ATOM 786 N N . ASP A 1 99 ? 14.375 1.795 3.535 1 93.94 99 ASP A N 1
ATOM 787 C CA . ASP A 1 99 ? 13.094 1.549 4.199 1 93.94 99 ASP A CA 1
ATOM 788 C C . ASP A 1 99 ? 13.086 2.145 5.605 1 93.94 99 ASP A C 1
ATOM 790 O O . ASP A 1 99 ? 12.07 2.088 6.301 1 93.94 99 ASP A O 1
ATOM 794 N N . VAL A 1 100 ? 14.188 2.643 6.074 1 97.25 100 VAL A N 1
ATOM 795 C CA . VAL A 1 100 ? 14.258 3.469 7.273 1 97.25 100 VAL A CA 1
ATOM 796 C C . VAL A 1 100 ? 14.531 4.922 6.887 1 97.25 100 VAL A C 1
ATOM 798 O O . VAL A 1 100 ? 15.531 5.219 6.23 1 97.25 100 VAL A O 1
ATOM 801 N N . HIS A 1 101 ? 13.594 5.758 7.27 1 97.5 101 HIS A N 1
ATOM 802 C CA . HIS A 1 101 ? 13.688 7.148 6.836 1 97.5 101 HIS A CA 1
ATOM 803 C C . HIS A 1 101 ? 13.641 8.102 8.023 1 97.5 101 HIS A C 1
ATOM 805 O O . HIS A 1 101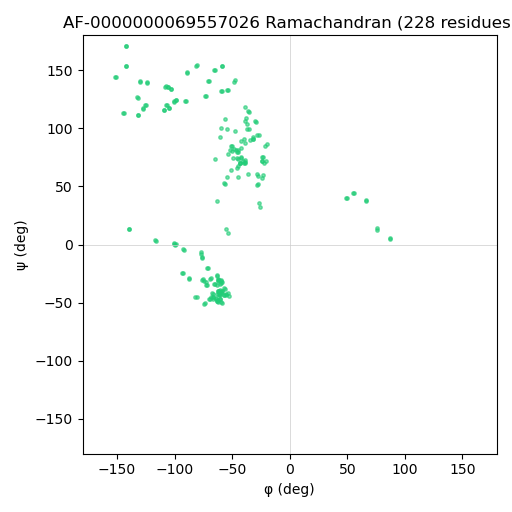 ? 12.656 8.109 8.773 1 97.5 101 HIS A O 1
ATOM 811 N N . TYR A 1 102 ? 14.727 8.922 8.211 1 96.75 102 TYR A N 1
ATOM 812 C CA . TYR A 1 102 ? 14.836 9.883 9.297 1 96.75 102 TYR A CA 1
ATOM 813 C C . TYR A 1 102 ? 14.289 11.242 8.875 1 96.75 102 TYR A C 1
ATOM 815 O O . TYR A 1 102 ? 14.664 11.766 7.82 1 96.75 102 TYR A O 1
ATOM 823 N N . VAL A 1 103 ? 13.344 11.68 9.656 1 96.31 103 VAL A N 1
ATOM 824 C CA . VAL A 1 103 ? 12.789 13.008 9.398 1 96.31 103 VAL A CA 1
ATOM 825 C C . VAL A 1 103 ? 12.906 13.867 10.648 1 96.31 103 VAL A C 1
ATOM 827 O O . VAL A 1 103 ? 12.742 13.375 11.766 1 96.31 103 VAL A O 1
ATOM 830 N N . SER A 1 1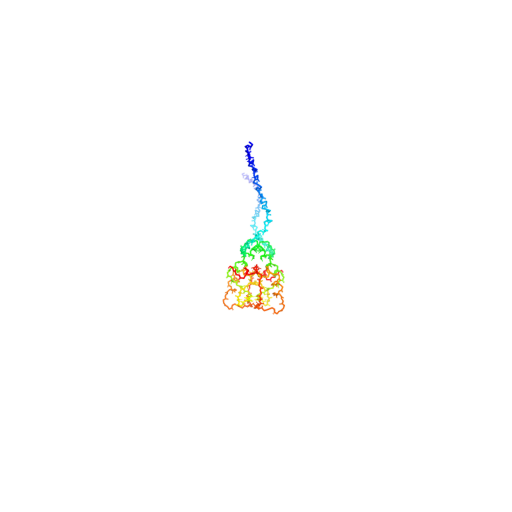04 ? 13.234 15.094 10.492 1 95.25 104 SER A N 1
ATOM 831 C CA . SER A 1 104 ? 13.422 15.992 11.625 1 95.25 104 SER A CA 1
ATOM 832 C C . SER A 1 104 ? 12.086 16.391 12.234 1 95.25 104 SER A C 1
ATOM 834 O O . SER A 1 104 ? 11.945 16.438 13.461 1 95.25 104 SER A O 1
ATOM 836 N N . THR A 1 105 ? 11.164 16.859 11.375 1 93.12 105 THR A N 1
ATOM 837 C CA . THR A 1 105 ? 9.836 17.25 11.812 1 93.12 105 THR A CA 1
ATOM 838 C C . THR A 1 105 ? 8.781 16.859 10.781 1 93.12 105 THR A C 1
ATOM 840 O O . THR A 1 105 ? 9.094 16.703 9.602 1 93.12 105 THR A O 1
ATOM 843 N N . LEU A 1 106 ? 7.535 16.672 11.352 1 93.75 106 LEU A N 1
ATOM 844 C CA . LEU A 1 106 ? 6.41 16.375 10.469 1 93.75 106 LEU A CA 1
ATOM 845 C C . LEU A 1 106 ? 5.23 17.297 10.766 1 93.75 106 LEU A C 1
ATOM 847 O O . LEU A 1 106 ? 4.98 17.641 11.93 1 93.75 106 LEU A O 1
ATOM 851 N N . PRO A 1 107 ? 4.609 17.703 9.641 1 91.5 107 PRO A N 1
ATOM 852 C CA . PRO A 1 107 ? 3.357 18.422 9.906 1 91.5 107 PRO A CA 1
ATOM 853 C C . PRO A 1 107 ? 2.354 17.578 10.688 1 91.5 107 PRO A C 1
ATOM 855 O O . PRO A 1 107 ? 2.359 16.344 10.594 1 91.5 107 PRO A O 1
ATOM 858 N N . ASN A 1 108 ? 1.483 18.25 11.414 1 88.44 108 ASN A N 1
ATOM 859 C CA . ASN A 1 108 ? 0.477 17.578 12.219 1 88.44 108 ASN A CA 1
ATOM 860 C C . ASN A 1 108 ? -0.381 16.641 11.375 1 88.44 108 ASN A C 1
ATOM 862 O O . ASN A 1 108 ? -0.731 15.547 11.82 1 88.44 108 ASN A O 1
ATOM 866 N N . SER A 1 109 ? -0.692 17.047 10.195 1 87.19 109 SER A N 1
ATOM 867 C CA . SER A 1 109 ? -1.558 16.266 9.312 1 87.19 109 SER A CA 1
ATOM 868 C C . SER A 1 109 ? -0.927 14.93 8.961 1 87.19 109 SER A C 1
ATOM 870 O O . SER A 1 109 ? -1.634 13.938 8.758 1 87.19 109 SER A O 1
ATOM 872 N N . ILE A 1 110 ? 0.373 14.836 8.977 1 92.5 110 ILE A N 1
ATOM 873 C CA . ILE A 1 110 ? 1.069 13.609 8.609 1 92.5 110 ILE A CA 1
ATOM 874 C C . ILE A 1 110 ? 1.208 12.711 9.836 1 92.5 110 ILE A C 1
ATOM 876 O O . ILE A 1 110 ? 1.17 11.484 9.711 1 92.5 110 ILE A O 1
ATOM 880 N N . TYR A 1 111 ? 1.281 13.367 10.977 1 91.56 111 TYR A N 1
ATOM 881 C CA . TYR A 1 111 ? 1.372 12.586 12.203 1 91.56 111 TYR A CA 1
ATOM 882 C C . TYR A 1 111 ? 0.169 11.664 12.352 1 91.56 111 TYR A C 1
ATOM 884 O O . TYR A 1 111 ? 0.299 10.539 12.844 1 91.56 111 TYR A O 1
ATOM 892 N N . ILE A 1 112 ? -0.909 12.117 11.859 1 89.81 112 ILE A N 1
ATOM 893 C CA . ILE A 1 112 ? -2.143 11.352 11.984 1 89.81 112 ILE A CA 1
ATOM 894 C C . ILE A 1 112 ? -2.055 10.094 11.11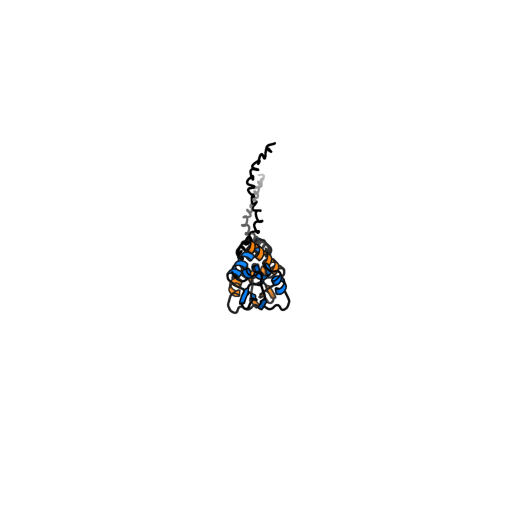7 1 89.81 112 ILE A C 1
ATOM 896 O O . ILE A 1 112 ? -2.756 9.109 11.367 1 89.81 112 ILE A O 1
ATOM 900 N N . THR A 1 113 ? -1.314 10.141 10.023 1 94.69 113 THR A N 1
ATOM 901 C CA . THR A 1 113 ? -1.174 8.992 9.141 1 94.69 113 THR A CA 1
ATOM 902 C C . THR A 1 113 ? -0.233 7.957 9.742 1 94.69 113 THR A C 1
ATOM 904 O O . THR A 1 113 ? -0.213 6.801 9.312 1 94.69 113 THR A O 1
ATOM 907 N N . LEU A 1 114 ? 0.473 8.32 10.789 1 95.06 114 LEU A N 1
ATOM 908 C CA . LEU A 1 114 ? 1.459 7.434 11.406 1 95.06 114 LEU A CA 1
ATOM 909 C C . LEU A 1 114 ? 0.84 6.633 12.547 1 95.06 114 LEU A C 1
ATOM 911 O O . LEU A 1 114 ? 1.322 5.551 12.883 1 95.06 114 LEU A O 1
ATOM 915 N N . THR A 1 115 ? -0.247 7.195 13.125 1 87.38 115 THR A N 1
ATOM 916 C CA . THR A 1 115 ? -0.821 6.582 14.32 1 87.38 115 THR A CA 1
ATOM 917 C C . THR A 1 115 ? -2.332 6.434 14.18 1 87.38 115 THR A C 1
ATOM 919 O O . THR A 1 115 ? -3.057 7.43 14.125 1 87.38 115 THR A O 1
ATOM 922 N N . PRO A 1 116 ? -2.92 5.23 14.07 1 82.12 116 PRO A N 1
ATOM 923 C CA . PRO A 1 116 ? -4.375 5.086 14.008 1 82.12 116 PRO A CA 1
ATOM 924 C C . PRO A 1 116 ? -5.062 5.434 15.328 1 82.12 116 PRO A C 1
ATOM 926 O O . PRO A 1 116 ? -4.457 5.316 16.391 1 82.12 116 PRO A O 1
ATOM 929 N N . MET B 1 1 ? -24.859 103.875 41.75 1 33.12 1 MET B N 1
ATOM 930 C CA . MET B 1 1 ? -24.172 103.375 40.531 1 33.12 1 MET B CA 1
ATOM 931 C C . MET B 1 1 ? -23.875 101.938 40.656 1 33.12 1 MET B C 1
ATOM 933 O O . MET B 1 1 ? -22.75 101.5 41 1 33.12 1 MET B O 1
ATOM 937 N N . GLU B 1 2 ? -24.703 101.188 41.531 1 32.69 2 GLU B N 1
ATOM 938 C CA . GLU B 1 2 ? -24.703 99.812 42.031 1 32.69 2 GLU B CA 1
ATOM 939 C C . GLU B 1 2 ? -24.828 98.812 40.875 1 32.69 2 GLU B C 1
ATOM 941 O O . GLU B 1 2 ? -25.781 98.875 40.094 1 32.69 2 GLU B O 1
ATOM 946 N N . ASN B 1 3 ? -23.688 98.312 40.312 1 35.69 3 ASN B N 1
ATOM 947 C CA . ASN B 1 3 ? -23.312 97.375 39.219 1 35.69 3 ASN B CA 1
ATOM 948 C C . ASN B 1 3 ? -23.953 96 39.406 1 35.69 3 ASN B C 1
ATOM 950 O O . ASN B 1 3 ? -23.781 95.375 40.469 1 35.69 3 ASN B O 1
ATOM 954 N N . ILE B 1 4 ? -25 95.562 38.594 1 36.72 4 ILE B N 1
ATOM 955 C CA . ILE B 1 4 ? -25.891 94.438 38.312 1 36.72 4 ILE B CA 1
ATOM 956 C C . ILE B 1 4 ? -25.078 93.188 38 1 36.72 4 ILE B C 1
ATOM 958 O O . ILE B 1 4 ? -24.5 93.062 36.938 1 36.72 4 ILE B O 1
ATOM 962 N N . SER B 1 5 ? -24.078 92.75 38.844 1 37.06 5 SER B N 1
ATOM 963 C CA . SER B 1 5 ? -23.234 91.562 38.656 1 37.06 5 SER B CA 1
ATOM 964 C C . SER B 1 5 ? -24.078 90.312 38.531 1 37.06 5 SER B C 1
ATOM 966 O O . SER B 1 5 ? -24.547 89.75 39.531 1 37.06 5 SER B O 1
ATOM 968 N N . GLN B 1 6 ? -25.125 90.188 37.625 1 32.03 6 GLN B N 1
ATOM 969 C CA . GLN B 1 6 ? -25.938 89 37.406 1 32.03 6 GLN B CA 1
ATOM 970 C C . GLN B 1 6 ? -25.078 87.812 37.156 1 32.03 6 GLN B C 1
ATOM 972 O O . GLN B 1 6 ? -24.328 87.75 36.188 1 32.03 6 GLN B O 1
ATOM 977 N N . ASN B 1 7 ? -24.469 87.062 38.156 1 33.47 7 ASN B N 1
ATOM 978 C CA . ASN B 1 7 ? -23.719 85.812 38.25 1 33.47 7 ASN B CA 1
ATOM 979 C C . ASN B 1 7 ? -24.469 84.688 37.562 1 33.47 7 ASN B C 1
ATOM 981 O O . ASN B 1 7 ? -25.484 84.188 38.094 1 33.47 7 ASN B O 1
ATOM 985 N N . LYS B 1 8 ? -24.719 84.688 36.25 1 31.64 8 LYS B N 1
ATOM 986 C CA . LYS B 1 8 ? -25.391 83.625 35.5 1 31.64 8 LYS B CA 1
ATOM 987 C C . LYS B 1 8 ? -24.703 82.312 35.719 1 31.64 8 LYS B C 1
ATOM 989 O O . LYS B 1 8 ? -23.5 82.188 35.469 1 31.64 8 LYS B O 1
ATOM 994 N N . LYS B 1 9 ? -25.219 81.438 36.625 1 35.84 9 LYS B N 1
ATOM 995 C CA . LYS B 1 9 ? -24.969 80.062 36.969 1 35.84 9 LYS B CA 1
ATOM 996 C C . LYS B 1 9 ? -24.859 79.188 35.688 1 35.84 9 LYS B C 1
ATOM 998 O O . LYS B 1 9 ? -25.828 79.062 34.969 1 35.84 9 LYS B O 1
ATOM 1003 N N . ILE B 1 10 ? -23.781 79.25 34.938 1 37.25 10 ILE B N 1
ATOM 1004 C CA . ILE B 1 10 ? -23.531 78.375 33.812 1 37.25 10 ILE B CA 1
ATOM 1005 C C . ILE B 1 10 ? -23.703 76.938 34.219 1 37.25 10 ILE B C 1
ATOM 1007 O O . ILE B 1 10 ? -23.031 76.438 35.156 1 37.25 10 ILE B O 1
ATOM 1011 N N . ASN B 1 11 ? -24.922 76.375 34.219 1 30.69 11 ASN B N 1
ATOM 1012 C CA . ASN B 1 11 ? -25.297 74.938 34.344 1 30.69 11 ASN B CA 1
ATOM 1013 C C . ASN B 1 11 ? -24.328 74.062 33.594 1 30.69 11 ASN B C 1
ATOM 1015 O O . ASN B 1 11 ? -24.156 74.188 32.406 1 30.69 11 ASN B O 1
ATOM 1019 N N . LYS B 1 12 ? -23.203 73.625 34.219 1 28.98 12 LYS B N 1
ATOM 1020 C CA . LYS B 1 12 ? -22.234 72.625 33.812 1 28.98 12 LYS B CA 1
ATOM 1021 C C . LYS B 1 12 ? -22.922 71.375 33.281 1 28.98 12 LYS B C 1
ATOM 1023 O O . LYS B 1 12 ? -23.656 70.688 34.031 1 28.98 12 LYS B O 1
ATOM 1028 N N . SER B 1 13 ? -23.656 71.375 32.094 1 35.84 13 SER B N 1
ATOM 1029 C CA . SER B 1 13 ? -24.141 70.188 31.375 1 35.84 13 SER B CA 1
ATOM 1030 C C . SER B 1 13 ? -23.156 69.062 31.469 1 35.84 13 SER B C 1
ATOM 1032 O O . SER B 1 13 ? -21.953 69.25 31.375 1 35.84 13 SER B O 1
ATOM 1034 N N 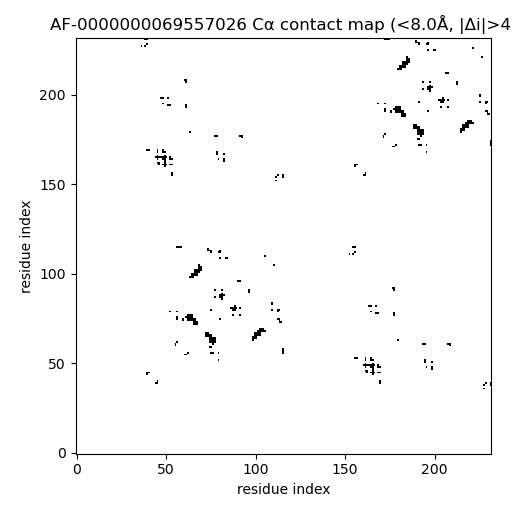. LEU B 1 14 ? -23.562 67.938 32.156 1 38.31 14 LEU B N 1
ATOM 1035 C CA . LEU B 1 14 ? -23.172 66.5 32.344 1 38.31 14 LEU B CA 1
ATOM 1036 C C . LEU B 1 14 ? -22.641 65.938 31.047 1 38.31 14 LEU B C 1
ATOM 1038 O O . LEU B 1 14 ? -23.391 65.75 30.094 1 38.31 14 LEU B O 1
ATOM 1042 N N . LEU B 1 15 ? -21.562 66.5 30.5 1 36.62 15 LEU B N 1
ATOM 1043 C CA . LEU B 1 15 ? -20.906 65.812 29.406 1 36.62 15 LEU B CA 1
ATOM 1044 C C . LEU B 1 15 ? -20.734 64.312 29.75 1 36.62 15 LEU B C 1
ATOM 1046 O O . LEU B 1 15 ? -19.953 63.969 30.641 1 36.62 15 LEU B O 1
ATOM 1050 N N . THR B 1 16 ? -21.828 63.531 29.891 1 30.73 16 THR B N 1
ATOM 1051 C CA . THR B 1 16 ? -21.703 62.094 29.938 1 30.73 16 THR B CA 1
ATOM 1052 C C . THR B 1 16 ? -20.781 61.594 28.828 1 30.73 16 THR B C 1
ATOM 1054 O O . THR B 1 16 ? -21 61.906 27.656 1 30.73 16 THR B O 1
ATOM 1057 N N . ASN B 1 17 ? -19.469 61.656 29.031 1 30.48 17 ASN B N 1
ATOM 1058 C CA . ASN B 1 17 ? -18.484 61 28.188 1 30.48 17 ASN B CA 1
ATOM 1059 C C . ASN B 1 17 ? -18.938 59.594 27.781 1 30.48 17 ASN B C 1
ATOM 1061 O O . ASN B 1 17 ? -19.109 58.719 28.625 1 30.48 17 ASN B O 1
ATOM 1065 N N . LYS B 1 18 ? -19.953 59.531 26.875 1 31.16 18 LYS B N 1
ATOM 1066 C CA . LYS B 1 18 ? -20.25 58.219 26.281 1 31.16 18 LYS B CA 1
ATOM 1067 C C . LYS B 1 18 ? -18.969 57.5 25.859 1 31.16 18 LYS B C 1
ATOM 1069 O O . LYS B 1 18 ? -18.234 58 25 1 31.16 18 LYS B O 1
ATOM 1074 N N . HIS B 1 19 ? -18.234 57 26.891 1 36.91 19 HIS B N 1
ATOM 1075 C CA . HIS B 1 19 ? -17.156 56.094 26.547 1 36.91 19 HIS B CA 1
ATOM 1076 C C . HIS B 1 19 ? -17.594 55.094 25.469 1 36.91 19 HIS B C 1
ATOM 1078 O O . HIS B 1 19 ? -18.516 54.312 25.672 1 36.91 19 HIS B O 1
ATOM 1084 N N . TYR B 1 20 ? -17.797 55.562 24.203 1 35.72 20 TYR B N 1
ATOM 1085 C CA . TYR B 1 20 ? -17.969 54.594 23.125 1 35.72 20 TYR B CA 1
ATOM 1086 C C . TYR B 1 20 ? -16.938 53.469 23.219 1 35.72 20 TYR B C 1
ATOM 1088 O O . TYR B 1 20 ? -15.734 53.75 23.266 1 35.72 20 TYR B O 1
ATOM 1096 N N . VAL B 1 21 ? -17.234 52.531 24.109 1 36.88 21 VAL B N 1
ATOM 1097 C CA . VAL B 1 21 ? -16.391 51.344 24.078 1 36.88 21 VAL B CA 1
ATOM 1098 C C . VAL B 1 21 ? -16.219 50.875 22.625 1 36.88 21 VAL B C 1
ATOM 1100 O O . VAL B 1 21 ? -17.203 50.625 21.922 1 36.88 21 VAL B O 1
ATOM 1103 N N . ILE B 1 22 ? -15.336 51.5 21.828 1 39.47 22 ILE B N 1
ATOM 1104 C CA . ILE B 1 22 ? -15.023 50.938 20.5 1 39.47 22 ILE B CA 1
ATOM 1105 C C . ILE B 1 22 ? -14.992 49.406 20.562 1 39.47 22 ILE B C 1
ATOM 1107 O O . ILE B 1 22 ? -14.312 48.844 21.422 1 39.47 22 ILE B O 1
ATOM 1111 N N . PRO B 1 23 ? -16.109 48.812 20.125 1 34 23 PRO B N 1
ATOM 1112 C CA . PRO B 1 23 ? -15.969 47.375 20.109 1 34 23 PRO B CA 1
ATOM 1113 C C . PRO B 1 23 ? -14.594 46.906 19.625 1 34 23 PRO B C 1
ATOM 1115 O O . PRO B 1 23 ? -14.062 47.469 18.641 1 34 23 PRO B O 1
ATOM 1118 N N . GLN B 1 24 ? -13.625 46.719 20.484 1 36.03 24 GLN B N 1
ATOM 1119 C CA . GLN B 1 24 ? -12.383 46.094 20.047 1 36.03 24 GLN B CA 1
ATOM 1120 C C . GLN B 1 24 ? -12.656 45.031 19 1 36.03 24 GLN B C 1
ATOM 1122 O O . GLN B 1 24 ? -13.695 44.375 19.031 1 36.03 24 GLN B O 1
ATOM 1127 N N . PRO B 1 25 ? -12.211 45.188 17.719 1 35.62 25 PRO B N 1
ATOM 1128 C CA . PRO B 1 25 ? -12.43 44.062 16.781 1 35.62 25 PRO B CA 1
ATOM 1129 C C . PRO B 1 25 ? -12.219 42.719 17.438 1 35.62 25 PRO B C 1
ATOM 1131 O O . PRO B 1 25 ? -11.336 42.562 18.297 1 35.62 25 PRO B O 1
ATOM 1134 N N . LYS B 1 26 ? -13.312 41.938 17.734 1 37.34 26 LYS B N 1
ATOM 1135 C CA . LYS B 1 26 ? -13.211 40.562 18.203 1 37.34 26 LYS B CA 1
ATOM 1136 C C . LYS B 1 26 ? -11.984 39.875 17.609 1 37.34 26 LYS B C 1
ATOM 1138 O O . LYS B 1 26 ? -11.695 40.031 16.422 1 37.34 26 LYS B O 1
ATOM 1143 N N . ARG B 1 27 ? -10.844 39.906 18.297 1 37 27 ARG B N 1
ATOM 1144 C CA . ARG B 1 27 ? -9.75 39.062 17.828 1 37 27 ARG B CA 1
ATOM 1145 C C . ARG B 1 27 ? -10.289 37.812 17.125 1 37 27 ARG B C 1
ATOM 1147 O O . ARG B 1 27 ? -11.234 37.188 17.594 1 37 27 ARG B O 1
ATOM 1154 N N . PRO B 1 28 ? -10.211 37.75 15.781 1 35.56 28 PRO B N 1
ATOM 1155 C CA . PRO B 1 28 ? -10.703 36.469 15.203 1 35.56 28 PRO B CA 1
ATOM 1156 C C . PRO B 1 28 ? -10.469 35.281 16.109 1 35.56 28 PRO B C 1
ATOM 1158 O O . PRO B 1 28 ? -9.391 35.156 16.703 1 35.56 28 PRO B O 1
ATOM 1161 N N . SER B 1 29 ? -11.414 34.969 16.953 1 35.62 29 SER B N 1
ATOM 1162 C CA . SER B 1 29 ? -11.32 33.688 17.641 1 35.62 29 SER B CA 1
ATOM 1163 C C . SER B 1 29 ? -10.531 32.656 16.828 1 35.62 29 SER B C 1
ATOM 1165 O O . SER B 1 29 ? -10.688 32.562 15.617 1 35.62 29 SER B O 1
ATOM 1167 N N . LEU B 1 30 ? -9.227 32.5 17.062 1 34.47 30 LEU B N 1
ATOM 1168 C CA . LEU B 1 30 ? -8.57 31.328 16.516 1 34.47 30 LEU B CA 1
ATOM 1169 C C . LEU B 1 30 ? -9.562 30.172 16.375 1 34.47 30 LEU B C 1
ATOM 1171 O O . LEU B 1 30 ? -10.016 29.625 17.375 1 34.47 30 LEU B O 1
ATOM 1175 N N . SER B 1 31 ? -10.656 30.391 15.773 1 35.78 31 SER B N 1
ATOM 1176 C CA . SER B 1 31 ? -11.422 29.203 15.43 1 35.78 31 SER B CA 1
ATOM 1177 C C . SER B 1 31 ? -10.516 27.969 15.344 1 35.78 31 SER B C 1
ATOM 1179 O O . SER B 1 31 ? -9.578 27.938 14.547 1 35.78 31 SER B O 1
ATOM 1181 N N . LYS B 1 32 ? -10.117 27.484 16.484 1 34.38 32 LYS B N 1
ATOM 1182 C CA . LYS B 1 32 ? -9.508 26.156 16.547 1 34.38 32 LYS B CA 1
ATOM 1183 C C . LYS B 1 32 ? -10.008 25.266 15.414 1 34.38 32 LYS B C 1
ATOM 1185 O O . LYS B 1 32 ? -11.18 24.891 15.391 1 34.38 32 LYS B O 1
ATOM 1190 N N . ARG B 1 33 ? -9.805 25.688 14.188 1 31.92 33 ARG B N 1
ATOM 1191 C CA . ARG B 1 33 ? -10.016 24.594 13.242 1 31.92 33 ARG B CA 1
ATOM 1192 C C . ARG B 1 33 ? -9.812 23.25 13.922 1 31.92 33 ARG B C 1
ATOM 1194 O O . ARG B 1 33 ? -8.703 22.938 14.367 1 31.92 33 ARG B O 1
ATOM 1201 N N . THR B 1 34 ? -10.742 22.875 14.781 1 33.56 34 THR B N 1
ATOM 1202 C CA . THR B 1 34 ? -10.797 21.469 15.156 1 33.56 34 THR B CA 1
ATOM 1203 C C . THR B 1 34 ? -10.164 20.594 14.078 1 33.56 34 THR B C 1
ATOM 1205 O O . THR B 1 34 ? -10.578 20.641 12.914 1 33.56 34 THR B O 1
ATOM 1208 N N . VAL B 1 35 ? -8.875 20.641 13.953 1 36.38 35 VAL B N 1
ATOM 1209 C CA . VAL B 1 35 ? -8.359 19.5 13.195 1 36.38 35 VAL B CA 1
ATOM 1210 C C . VAL B 1 35 ? -9.344 18.344 13.266 1 36.38 35 VAL B C 1
ATOM 1212 O O . VAL B 1 35 ? -9.617 17.812 14.352 1 36.38 35 VAL B O 1
ATOM 1215 N N . SER B 1 36 ? -10.57 18.5 12.812 1 38.84 36 SER B N 1
ATOM 1216 C CA . SER B 1 36 ? -11.281 17.234 12.672 1 38.84 36 SER B CA 1
ATOM 1217 C C . SER B 1 36 ? -10.312 16.062 12.578 1 38.84 36 SER B C 1
ATOM 1219 O O . SER B 1 36 ? -9.328 16.125 11.844 1 38.84 36 SER B O 1
ATOM 1221 N N . ASN B 1 37 ? -9.875 15.547 13.695 1 44.44 37 ASN B N 1
ATOM 1222 C CA . ASN B 1 37 ? -9.156 14.289 13.797 1 44.44 37 ASN B CA 1
ATOM 1223 C C . ASN B 1 37 ? -9.508 13.352 12.641 1 44.44 37 ASN B C 1
ATOM 1225 O O . ASN B 1 37 ? -10.375 12.484 12.789 1 44.44 37 ASN B O 1
ATOM 1229 N N . THR B 1 38 ? -9.781 13.953 11.523 1 55.44 38 THR B N 1
ATOM 1230 C CA . THR B 1 38 ? -10.227 13.102 10.43 1 55.44 38 THR B CA 1
ATOM 1231 C C . THR B 1 38 ? -9.297 11.898 10.266 1 55.44 38 THR B C 1
ATOM 1233 O O . THR B 1 38 ? -8.102 12.07 10.031 1 55.44 38 THR B O 1
ATOM 1236 N N . THR B 1 39 ? -9.555 10.938 11.086 1 70.94 39 THR B N 1
ATOM 1237 C CA . THR B 1 39 ? -8.961 9.609 10.93 1 70.94 39 THR B CA 1
ATOM 1238 C C . THR B 1 39 ? -9.094 9.125 9.492 1 70.94 39 THR B C 1
ATOM 1240 O O . THR B 1 39 ? -9.812 9.727 8.688 1 70.94 39 THR B O 1
ATOM 1243 N N . LEU B 1 40 ? -8.141 8.492 9.008 1 78.25 40 LEU B N 1
ATOM 1244 C CA . LEU B 1 40 ? -8.125 7.91 7.668 1 78.25 40 LEU B CA 1
ATOM 1245 C C . LEU B 1 40 ? -9.312 6.977 7.465 1 78.25 40 LEU B C 1
ATOM 1247 O O . LEU B 1 40 ? -9.469 6.383 6.395 1 78.25 40 LEU B O 1
ATOM 1251 N N . SER B 1 41 ? -10.312 7.023 8.359 1 76.69 41 SER B N 1
ATOM 1252 C CA . SER B 1 41 ? -11.414 6.066 8.281 1 76.69 41 SER B CA 1
ATOM 1253 C C . SER B 1 41 ? -12.641 6.684 7.617 1 76.69 41 SER B C 1
ATOM 1255 O O . SER B 1 41 ? -13.625 5.996 7.371 1 76.69 41 SER B O 1
ATOM 1257 N N . GLY B 1 42 ? -12.547 7.895 7.238 1 81.94 42 GLY B N 1
ATOM 1258 C CA . GLY B 1 42 ? -13.688 8.531 6.594 1 81.94 42 GLY B CA 1
ATOM 1259 C C . GLY B 1 42 ? -13.812 8.18 5.121 1 81.94 42 GLY B C 1
ATOM 1260 O O . GLY B 1 42 ? -12.844 7.734 4.5 1 81.94 42 GLY B O 1
ATOM 1261 N N . ARG B 1 43 ? -15.008 8.242 4.539 1 81.31 43 ARG B N 1
ATOM 1262 C CA . ARG B 1 43 ? -15.297 7.914 3.148 1 81.31 43 ARG B CA 1
ATOM 1263 C C . ARG B 1 43 ? -14.398 8.695 2.201 1 81.31 43 ARG B C 1
ATOM 1265 O O . ARG B 1 43 ? -13.906 8.156 1.207 1 81.31 43 ARG B O 1
ATOM 1272 N N . CYS B 1 44 ? -14.242 9.93 2.553 1 82.38 44 CYS B N 1
ATOM 1273 C CA . CYS B 1 44 ? -13.422 10.758 1.687 1 82.38 44 CYS B CA 1
ATOM 1274 C C . CYS B 1 44 ? -11.984 10.242 1.638 1 82.38 44 CYS B C 1
ATOM 1276 O O . CYS B 1 44 ? -11.359 10.242 0.578 1 82.38 44 CYS B O 1
ATOM 1278 N N . HIS B 1 45 ? -11.539 9.734 2.732 1 90.75 45 HIS B N 1
ATOM 1279 C CA . HIS B 1 45 ? -10.188 9.188 2.779 1 90.75 45 HIS B CA 1
ATOM 1280 C C . HIS B 1 45 ? -10.094 7.871 2.023 1 90.75 45 HIS B C 1
ATOM 1282 O O . HIS B 1 45 ? -9.102 7.605 1.343 1 90.75 45 HIS B O 1
ATOM 1288 N N . HIS B 1 46 ? -11.195 7.148 2.066 1 92.62 46 HIS B N 1
ATOM 1289 C CA . HIS B 1 46 ? -11.211 5.867 1.363 1 92.62 46 HIS B CA 1
ATOM 1290 C C . HIS B 1 46 ? -11.117 6.066 -0.146 1 92.62 46 HIS B C 1
ATOM 1292 O O . HIS B 1 46 ? -10.352 5.383 -0.823 1 92.62 46 HIS B O 1
ATOM 1298 N N . ALA B 1 47 ? -11.906 6.98 -0.646 1 94.06 47 ALA B N 1
ATOM 1299 C CA . ALA B 1 47 ? -11.898 7.258 -2.08 1 94.06 47 ALA B CA 1
ATOM 1300 C C . ALA B 1 47 ? -10.523 7.734 -2.537 1 94.06 47 ALA B C 1
ATOM 1302 O O . ALA B 1 47 ? -10.023 7.301 -3.58 1 94.06 47 ALA B O 1
ATOM 1303 N N . ARG B 1 48 ? -9.914 8.586 -1.805 1 95.31 48 ARG B N 1
ATOM 1304 C CA . ARG B 1 48 ? -8.602 9.109 -2.152 1 95.31 48 ARG B CA 1
ATOM 1305 C C . ARG B 1 48 ? -7.547 8.008 -2.139 1 95.31 48 ARG B C 1
ATOM 1307 O O . ARG B 1 48 ? -6.77 7.875 -3.088 1 95.31 48 ARG B O 1
ATOM 1314 N N . LEU B 1 49 ? -7.547 7.254 -1.14 1 96.81 49 LEU B N 1
ATOM 1315 C CA . LEU B 1 49 ? -6.59 6.16 -1.019 1 96.81 49 LEU B CA 1
ATOM 1316 C C . LEU B 1 49 ? -6.773 5.152 -2.148 1 96.81 49 LEU B C 1
ATOM 1318 O O . LEU B 1 49 ? -5.789 4.664 -2.713 1 96.81 49 LEU B O 1
ATOM 1322 N N . GLY B 1 50 ? -8 4.871 -2.422 1 97.25 50 GLY B N 1
ATOM 1323 C CA . GLY B 1 50 ? -8.289 3.928 -3.492 1 97.25 50 GLY B CA 1
ATOM 1324 C C . GLY B 1 50 ? -7.801 4.395 -4.848 1 97.25 50 GLY B C 1
ATOM 1325 O O . GLY B 1 50 ? -7.184 3.629 -5.59 1 97.25 50 GLY B O 1
ATOM 1326 N N . GLN B 1 51 ? -8.125 5.641 -5.199 1 96.69 51 GLN B N 1
ATOM 1327 C CA . GLN B 1 51 ? -7.656 6.215 -6.457 1 96.69 51 GLN B CA 1
ATOM 1328 C C . GLN B 1 51 ? -6.129 6.242 -6.516 1 96.69 51 GLN B C 1
ATOM 1330 O O . GLN B 1 51 ? -5.539 5.902 -7.543 1 96.69 51 GLN B O 1
ATOM 1335 N N . TYR B 1 52 ? -5.539 6.566 -5.469 1 96.88 52 TYR B N 1
ATOM 1336 C CA . TYR B 1 52 ? -4.086 6.656 -5.422 1 96.88 52 TYR B CA 1
ATOM 1337 C C . TYR B 1 52 ? -3.451 5.281 -5.586 1 96.88 52 TYR B C 1
ATOM 1339 O O . TYR B 1 52 ? -2.523 5.109 -6.383 1 96.88 52 TYR B O 1
ATOM 1347 N N . ALA B 1 53 ? -4.012 4.348 -4.863 1 96.94 53 ALA B N 1
ATOM 1348 C CA . ALA B 1 53 ? -3.504 2.982 -4.969 1 96.94 53 ALA B CA 1
ATOM 1349 C C . ALA B 1 53 ? -3.648 2.451 -6.391 1 96.94 53 ALA B C 1
ATOM 1351 O O . ALA B 1 53 ? -2.756 1.772 -6.902 1 96.94 53 ALA B O 1
ATOM 1352 N N . ALA B 1 54 ? -4.727 2.766 -7 1 96.44 54 ALA B N 1
ATOM 1353 C CA . ALA B 1 54 ? -4.949 2.35 -8.383 1 96.44 54 ALA B CA 1
ATOM 1354 C C . ALA B 1 54 ? -3.904 2.955 -9.312 1 96.44 54 ALA B C 1
ATOM 1356 O O . ALA B 1 54 ? -3.422 2.291 -10.234 1 96.44 54 ALA B O 1
ATOM 1357 N N . ASN B 1 55 ? -3.572 4.195 -9.078 1 97 55 ASN B N 1
ATOM 1358 C CA . ASN B 1 55 ? -2.561 4.852 -9.898 1 97 55 ASN B CA 1
ATOM 1359 C C . ASN B 1 55 ? -1.181 4.234 -9.688 1 97 55 ASN B C 1
ATOM 1361 O O . ASN B 1 55 ? -0.423 4.051 -10.641 1 97 55 ASN B O 1
ATOM 1365 N N . LEU B 1 56 ? -0.84 3.951 -8.445 1 97.25 56 LEU B N 1
ATOM 1366 C CA . LEU B 1 56 ? 0.42 3.27 -8.172 1 97.25 56 LEU B CA 1
ATOM 1367 C C . LEU B 1 56 ? 0.499 1.947 -8.922 1 97.25 56 LEU B C 1
ATOM 1369 O O . LEU B 1 56 ? 1.534 1.622 -9.508 1 97.25 56 LEU B O 1
ATOM 1373 N N . TRP B 1 57 ? -0.581 1.24 -8.891 1 97.19 57 TRP B N 1
ATOM 1374 C CA . TRP B 1 57 ? -0.664 -0.047 -9.57 1 97.19 57 TRP B CA 1
ATOM 1375 C C . TRP B 1 57 ? -0.49 0.122 -11.078 1 97.19 57 TRP B C 1
ATOM 1377 O O . TRP B 1 57 ? 0.316 -0.575 -11.695 1 97.19 57 TRP B O 1
ATOM 1387 N N . LYS B 1 58 ? -1.217 1.044 -11.602 1 96.44 58 LYS B N 1
ATOM 1388 C CA . LYS B 1 58 ? 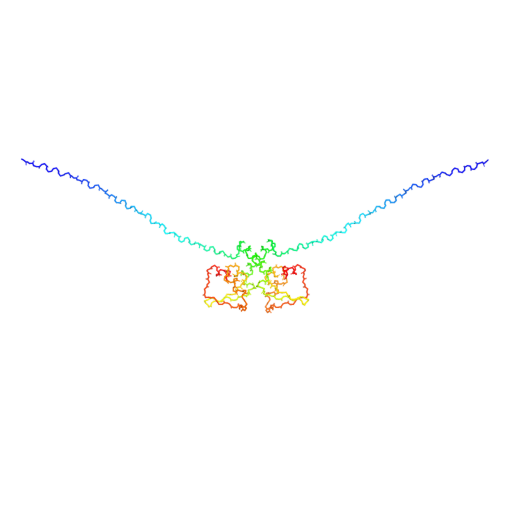-1.167 1.294 -13.039 1 96.44 58 LYS B CA 1
ATOM 1389 C C . LYS B 1 58 ? 0.245 1.662 -13.484 1 96.44 58 LYS B C 1
ATOM 1391 O O . LYS B 1 58 ? 0.718 1.19 -14.516 1 96.44 58 LYS B O 1
ATOM 1396 N N . ASP B 1 59 ? 0.932 2.461 -12.68 1 96.94 59 ASP B N 1
ATOM 1397 C CA . ASP B 1 59 ? 2.238 2.994 -13.055 1 96.94 59 ASP B CA 1
ATOM 1398 C C . ASP B 1 59 ? 3.363 2.086 -12.562 1 96.94 59 ASP B C 1
ATOM 1400 O O . ASP B 1 59 ? 4.535 2.328 -12.852 1 96.94 59 ASP B O 1
ATOM 1404 N N . LYS B 1 60 ? 3.051 1.05 -11.82 1 97.19 60 LYS B N 1
ATOM 1405 C CA . LYS B 1 60 ? 4.012 0.117 -11.234 1 97.19 60 LYS B CA 1
ATOM 1406 C C . LYS B 1 60 ? 5.039 0.85 -10.375 1 97.19 60 LYS B C 1
ATOM 1408 O O . LYS B 1 60 ? 6.242 0.616 -10.5 1 97.19 60 LYS B O 1
ATOM 1413 N N . VAL B 1 61 ? 4.492 1.771 -9.586 1 97.38 61 VAL B N 1
ATOM 1414 C CA . VAL B 1 61 ? 5.312 2.576 -8.688 1 97.38 61 VAL B CA 1
ATOM 1415 C C . VAL B 1 61 ? 5.113 2.104 -7.246 1 97.38 61 VAL B C 1
ATOM 1417 O O . VAL B 1 61 ? 3.996 1.784 -6.84 1 97.38 61 VAL B O 1
ATOM 1420 N N . MET B 1 62 ? 6.207 1.947 -6.441 1 97.5 62 MET B N 1
ATOM 1421 C CA . MET B 1 62 ? 6.23 1.55 -5.039 1 97.5 62 MET B CA 1
ATOM 1422 C C . MET B 1 62 ? 5.758 0.11 -4.871 1 97.5 62 MET B C 1
ATOM 1424 O O . MET B 1 62 ? 5.004 -0.199 -3.945 1 97.5 62 MET B O 1
ATOM 1428 N N . THR B 1 63 ? 6.102 -0.725 -5.762 1 97.75 63 THR B N 1
ATOM 1429 C CA . THR B 1 63 ? 5.883 -2.158 -5.602 1 97.75 63 THR B CA 1
ATOM 1430 C C . THR B 1 63 ? 6.719 -2.707 -4.445 1 97.75 63 THR B C 1
ATOM 1432 O O . THR B 1 63 ? 7.816 -2.211 -4.176 1 97.75 63 THR B O 1
ATOM 1435 N N . ASP B 1 64 ? 6.141 -3.777 -3.828 1 97.19 64 ASP B N 1
ATOM 1436 C CA . ASP B 1 64 ? 6.82 -4.223 -2.615 1 97.19 64 ASP B CA 1
ATOM 1437 C C . ASP B 1 64 ? 6.867 -5.746 -2.541 1 97.19 64 ASP B C 1
ATOM 1439 O O . ASP B 1 64 ? 7.145 -6.312 -1.481 1 97.19 64 ASP B O 1
ATOM 1443 N N . VAL B 1 65 ? 6.59 -6.488 -3.582 1 98.25 65 VAL B N 1
ATOM 1444 C CA . VAL B 1 65 ? 6.727 -7.941 -3.643 1 98.25 65 VAL B CA 1
ATOM 1445 C C . VAL B 1 65 ? 7.008 -8.375 -5.078 1 98.25 65 VAL B C 1
ATOM 1447 O O . VAL B 1 65 ? 6.535 -7.742 -6.027 1 98.25 65 VAL 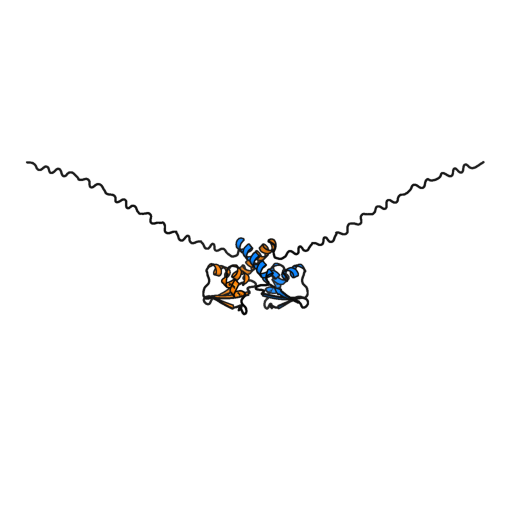B O 1
ATOM 1450 N N . LEU B 1 66 ? 7.82 -9.375 -5.219 1 98.5 66 LEU B N 1
ATOM 1451 C CA . LEU B 1 66 ? 8.07 -10.031 -6.5 1 98.5 66 LEU B CA 1
ATOM 1452 C C . LEU B 1 66 ? 7.359 -11.375 -6.566 1 98.5 66 LEU B C 1
ATOM 1454 O O . LEU B 1 66 ? 7.652 -12.273 -5.773 1 98.5 66 LEU B O 1
ATOM 1458 N N . ILE B 1 67 ? 6.43 -11.508 -7.492 1 98.38 67 ILE B N 1
ATOM 1459 C CA . ILE B 1 67 ? 5.711 -12.758 -7.691 1 98.38 67 ILE B CA 1
ATOM 1460 C C . ILE B 1 67 ? 6.305 -13.508 -8.883 1 98.38 67 ILE B C 1
ATOM 1462 O O . ILE B 1 67 ? 6.426 -12.953 -9.977 1 98.38 67 ILE B O 1
ATOM 1466 N N . VAL B 1 68 ? 6.723 -14.703 -8.625 1 98.19 68 VAL B N 1
ATOM 1467 C CA . VAL B 1 68 ? 7.293 -15.531 -9.688 1 98.19 68 VAL B CA 1
ATOM 1468 C C . VAL B 1 68 ? 6.332 -16.656 -10.031 1 98.19 68 VAL B C 1
ATOM 1470 O O . VAL B 1 68 ? 5.98 -17.469 -9.172 1 98.19 68 VAL B O 1
ATOM 1473 N N . VAL B 1 69 ? 5.844 -16.656 -11.195 1 96.38 69 VAL B N 1
ATOM 1474 C CA . VAL B 1 69 ? 4.934 -17.703 -11.656 1 96.38 69 VAL B CA 1
ATOM 1475 C C . VAL B 1 69 ? 5.383 -18.203 -13.031 1 96.38 69 VAL B C 1
ATOM 1477 O O . VAL B 1 69 ? 5.543 -17.406 -13.961 1 96.38 69 VAL B O 1
ATOM 1480 N N . GLN B 1 70 ? 5.559 -19.562 -13.172 1 93.69 70 GLN B N 1
ATOM 1481 C CA . GLN B 1 70 ? 5.945 -20.188 -14.43 1 93.69 70 GLN B CA 1
ATOM 1482 C C . GLN B 1 70 ? 7.148 -19.484 -15.055 1 93.69 70 GLN B C 1
ATOM 1484 O O . GLN B 1 70 ? 7.121 -19.125 -16.234 1 93.69 70 GLN B O 1
ATOM 1489 N N . ASN B 1 71 ? 8.07 -19.109 -14.25 1 93.31 71 ASN B N 1
ATOM 1490 C CA . ASN B 1 71 ? 9.352 -18.547 -14.648 1 93.31 71 ASN B CA 1
ATOM 1491 C C . ASN B 1 71 ? 9.203 -17.094 -15.094 1 93.31 71 ASN B C 1
ATOM 1493 O O . ASN B 1 71 ? 10.086 -16.562 -15.773 1 93.31 71 ASN B O 1
ATOM 1497 N N . GLN B 1 72 ? 8.148 -16.531 -14.859 1 96.38 72 GLN B N 1
ATOM 1498 C CA . GLN B 1 72 ? 7.941 -15.109 -15.094 1 96.38 72 GLN B CA 1
ATOM 1499 C C . GLN B 1 72 ? 7.887 -14.336 -13.781 1 96.38 72 GLN B C 1
ATOM 1501 O O . GLN B 1 72 ? 7.293 -14.797 -12.805 1 96.38 72 GLN B O 1
ATOM 1506 N N . GLU B 1 73 ? 8.539 -13.227 -13.734 1 97.5 73 GLU B N 1
ATOM 1507 C CA . GLU B 1 73 ? 8.586 -12.375 -12.547 1 97.5 73 GLU B CA 1
ATOM 1508 C C . GLU B 1 73 ? 7.676 -11.164 -12.703 1 97.5 73 GLU B C 1
ATOM 1510 O O . GLU B 1 73 ? 7.684 -10.5 -13.742 1 97.5 73 GLU B O 1
ATOM 1515 N N . PHE B 1 74 ? 6.902 -10.867 -11.695 1 97.88 74 PHE B N 1
ATOM 1516 C CA . PHE B 1 74 ? 6.02 -9.711 -11.664 1 97.88 74 PHE B CA 1
ATOM 1517 C C . PHE B 1 74 ? 6.25 -8.883 -10.406 1 97.88 74 PHE B C 1
ATOM 1519 O O . PHE B 1 74 ? 6.078 -9.383 -9.289 1 97.88 74 PHE B O 1
ATOM 1526 N N . LYS B 1 75 ? 6.691 -7.668 -10.609 1 98.06 75 LYS B N 1
ATOM 1527 C CA . LYS B 1 75 ? 6.672 -6.727 -9.492 1 98.06 75 LYS B CA 1
ATOM 1528 C C . LYS B 1 75 ? 5.246 -6.273 -9.188 1 98.06 75 LYS B C 1
ATOM 1530 O O . LYS B 1 75 ? 4.512 -5.859 -10.086 1 98.06 75 LYS B O 1
ATOM 1535 N N . ALA B 1 76 ? 4.836 -6.395 -7.91 1 98.25 76 ALA B N 1
ATOM 1536 C CA . ALA B 1 76 ? 3.441 -6.117 -7.574 1 98.25 76 ALA B CA 1
ATOM 1537 C C . ALA B 1 76 ? 3.332 -5.414 -6.223 1 98.25 76 ALA B C 1
ATOM 1539 O O . ALA B 1 76 ? 4.34 -5.215 -5.535 1 98.25 76 ALA B O 1
ATOM 1540 N N . HIS B 1 77 ? 2.189 -4.93 -5.836 1 98.12 77 HIS B N 1
ATOM 1541 C CA . HIS B 1 77 ? 1.855 -4.367 -4.535 1 98.12 77 HIS B CA 1
ATOM 1542 C C . HIS B 1 77 ? 1.147 -5.391 -3.654 1 98.12 77 HIS B C 1
ATOM 1544 O O . HIS B 1 77 ? 0.093 -5.91 -4.027 1 98.12 77 HIS B O 1
ATOM 1550 N N . LYS B 1 78 ? 1.732 -5.605 -2.473 1 98.56 78 LYS B N 1
ATOM 1551 C CA . LYS B 1 78 ? 1.092 -6.551 -1.56 1 98.56 78 LYS B CA 1
ATOM 1552 C C . LYS B 1 78 ? -0.357 -6.156 -1.289 1 98.56 78 LYS B C 1
ATOM 1554 O O . LYS B 1 78 ? -1.247 -7.008 -1.284 1 98.56 78 LYS B O 1
ATOM 1559 N N . ALA B 1 79 ? -0.601 -4.848 -1.063 1 98.25 79 ALA B N 1
ATOM 1560 C CA . ALA B 1 79 ? -1.936 -4.363 -0.717 1 98.25 79 ALA B CA 1
ATOM 1561 C C . ALA B 1 79 ? -2.939 -4.688 -1.82 1 98.25 79 ALA B C 1
ATOM 1563 O O . ALA B 1 79 ? -4.066 -5.102 -1.542 1 98.25 79 ALA B O 1
ATOM 1564 N N . VAL B 1 80 ? -2.543 -4.523 -3.088 1 97.94 80 VAL B N 1
ATOM 1565 C CA . VAL B 1 80 ? -3.436 -4.793 -4.211 1 97.94 80 VAL B CA 1
ATOM 1566 C C . VAL B 1 80 ? -3.695 -6.293 -4.32 1 97.94 80 VAL B C 1
ATOM 1568 O O . VAL B 1 80 ? -4.848 -6.723 -4.434 1 97.94 80 VAL B O 1
ATOM 1571 N N . LEU B 1 81 ? -2.652 -7.098 -4.25 1 97.81 81 LEU B N 1
ATOM 1572 C CA . LEU B 1 81 ? -2.807 -8.547 -4.332 1 97.81 81 LEU B CA 1
ATOM 1573 C C . LEU B 1 81 ? -3.68 -9.062 -3.193 1 97.81 81 LEU B C 1
ATOM 1575 O O . LEU B 1 81 ? -4.602 -9.852 -3.422 1 97.81 81 LEU B O 1
ATOM 1579 N N . ALA B 1 82 ? -3.398 -8.602 -1.988 1 98.12 82 ALA B N 1
ATOM 1580 C CA . ALA B 1 82 ? -4.113 -9.062 -0.801 1 98.12 82 ALA B CA 1
ATOM 1581 C C . ALA B 1 82 ? -5.582 -8.648 -0.85 1 98.12 82 ALA B C 1
ATOM 1583 O O . ALA B 1 82 ? -6.453 -9.375 -0.362 1 98.12 82 ALA B O 1
ATOM 1584 N N . CYS B 1 83 ? -5.84 -7.531 -1.411 1 97.62 83 CYS B N 1
ATOM 1585 C CA . CYS B 1 83 ? -7.203 -7.02 -1.516 1 97.62 83 CYS B CA 1
ATOM 1586 C C . CYS B 1 83 ? -8.07 -7.949 -2.359 1 97.62 83 CYS B C 1
ATOM 1588 O O . CYS B 1 83 ? -9.266 -8.102 -2.094 1 97.62 83 CYS B O 1
ATOM 1590 N N . TYR B 1 84 ? -7.504 -8.641 -3.316 1 96 84 TYR B N 1
ATOM 1591 C CA . TYR B 1 84 ? -8.297 -9.391 -4.281 1 96 84 TYR B CA 1
ATOM 1592 C C . TYR B 1 84 ? -8.023 -10.883 -4.164 1 96 84 TYR B C 1
ATOM 1594 O O . TYR B 1 84 ? -8.578 -11.688 -4.926 1 96 84 TYR B O 1
ATOM 1602 N N . SER B 1 85 ? -7.227 -11.266 -3.252 1 97.19 85 SER B N 1
ATOM 1603 C CA . SER B 1 85 ? -6.891 -12.68 -3.09 1 97.19 85 SER B CA 1
ATOM 1604 C C . SER B 1 85 ? -6.727 -13.039 -1.617 1 97.19 85 SER B C 1
ATOM 1606 O O . SER B 1 85 ? -5.75 -12.641 -0.98 1 97.19 85 SER B O 1
ATOM 1608 N N . PRO B 1 86 ? -7.637 -13.898 -1.045 1 96.88 86 PRO B N 1
ATOM 1609 C CA . PRO B 1 86 ? -7.465 -14.359 0.335 1 96.88 86 PRO B CA 1
ATOM 1610 C C . PRO B 1 86 ? -6.152 -15.109 0.55 1 96.88 86 PRO B C 1
ATOM 1612 O O . PRO B 1 86 ? -5.582 -15.062 1.643 1 96.88 86 PRO B O 1
ATOM 1615 N N . TYR B 1 87 ? -5.691 -15.773 -0.504 1 97.19 87 TYR B N 1
ATOM 1616 C CA . TYR B 1 87 ? -4.406 -16.453 -0.407 1 97.19 87 TYR B CA 1
ATOM 1617 C C . TYR B 1 87 ? -3.291 -15.469 -0.078 1 97.19 87 TYR B C 1
ATOM 1619 O O . TYR B 1 87 ? -2.555 -15.664 0.893 1 97.19 87 TYR B O 1
ATOM 1627 N N . PHE B 1 88 ? -3.221 -14.406 -0.801 1 97.81 88 PHE B N 1
ATOM 1628 C CA . PHE B 1 88 ? -2.143 -13.445 -0.614 1 97.81 88 PHE B CA 1
ATOM 1629 C C . PHE B 1 88 ? -2.336 -12.664 0.677 1 97.81 88 PHE B C 1
ATOM 1631 O O . PHE B 1 88 ? -1.363 -12.312 1.352 1 97.81 88 PHE B O 1
ATOM 1638 N N . SER B 1 89 ? -3.605 -12.383 1.044 1 97.69 89 SER B N 1
ATOM 1639 C CA . SER B 1 89 ? -3.855 -11.695 2.307 1 97.69 89 SER B CA 1
ATOM 1640 C C . SER B 1 89 ? -3.361 -12.516 3.492 1 97.69 89 SER B C 1
ATOM 1642 O O . SER B 1 89 ? -2.938 -11.953 4.508 1 97.69 89 SER B O 1
ATOM 1644 N N . ASN B 1 90 ? -3.383 -13.781 3.365 1 97.75 90 ASN B N 1
ATOM 1645 C CA . ASN B 1 90 ? -2.945 -14.672 4.438 1 97.75 90 ASN B CA 1
ATOM 1646 C C . ASN B 1 90 ? -1.43 -14.836 4.441 1 97.75 90 ASN B C 1
ATOM 1648 O O . ASN B 1 90 ? -0.791 -14.727 5.488 1 97.75 90 ASN B O 1
ATOM 1652 N N . VAL B 1 91 ? -0.817 -15.047 3.301 1 97.5 91 VAL B N 1
ATOM 1653 C CA . VAL B 1 91 ? 0.59 -15.43 3.254 1 97.5 91 VAL B CA 1
ATOM 1654 C C . VAL B 1 91 ? 1.467 -14.211 3.539 1 97.5 91 VAL B C 1
ATOM 1656 O O . VAL B 1 91 ? 2.535 -14.336 4.141 1 97.5 91 VAL B O 1
ATOM 1659 N N . PHE B 1 92 ? 1.019 -13.023 3.205 1 98 92 PHE B N 1
ATOM 1660 C CA . PHE B 1 92 ? 1.851 -11.836 3.32 1 98 92 PHE B CA 1
ATOM 1661 C C . PHE B 1 92 ? 2.057 -11.461 4.785 1 98 92 PHE B C 1
ATOM 1663 O O . PHE B 1 92 ? 2.977 -10.703 5.113 1 98 92 PHE B O 1
ATOM 1670 N N . VAL B 1 93 ? 1.236 -11.906 5.633 1 97.56 93 VAL B N 1
ATOM 1671 C CA . VAL B 1 93 ? 1.338 -11.492 7.027 1 97.56 93 VAL B CA 1
ATOM 1672 C C . VAL B 1 93 ? 2.025 -12.578 7.848 1 97.56 93 VAL B C 1
ATOM 1674 O O . VAL B 1 93 ? 2.178 -12.453 9.062 1 97.56 93 VAL B O 1
ATOM 1677 N N . LYS B 1 94 ? 2.385 -13.57 7.234 1 97.5 94 LYS B N 1
ATOM 1678 C CA . LYS B 1 94 ? 3.07 -14.641 7.949 1 97.5 94 LYS B CA 1
ATOM 1679 C C . LYS B 1 94 ? 4.477 -14.219 8.367 1 97.5 94 LYS B C 1
ATOM 1681 O O . LYS B 1 94 ? 5.184 -13.555 7.598 1 97.5 94 LYS B O 1
ATOM 1686 N N . PRO B 1 95 ? 4.859 -14.617 9.555 1 96.06 95 PRO B N 1
ATOM 1687 C CA . PRO B 1 95 ? 6.234 -14.32 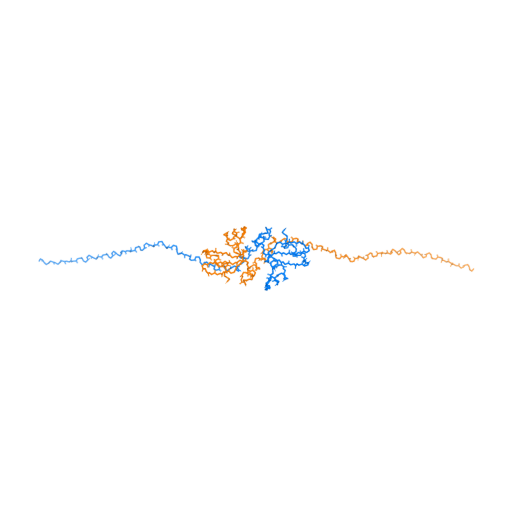9.961 1 96.06 95 PRO B CA 1
ATOM 1688 C C . PRO B 1 95 ? 7.273 -14.945 9.031 1 96.06 95 PRO B C 1
ATOM 1690 O O . PRO B 1 95 ? 7.137 -16.109 8.633 1 96.06 95 PRO B O 1
ATOM 1693 N N . GLY B 1 96 ? 8.281 -14.109 8.609 1 94.88 96 GLY B N 1
ATOM 1694 C CA . GLY B 1 96 ? 9.359 -14.609 7.77 1 94.88 96 GLY B CA 1
ATOM 1695 C C . GLY B 1 96 ? 9.031 -14.57 6.289 1 94.88 96 GLY B C 1
ATOM 1696 O O . GLY B 1 96 ? 9.797 -15.078 5.465 1 94.88 96 GLY B O 1
ATOM 1697 N N . PHE B 1 97 ? 7.891 -14.023 5.973 1 94.88 97 PHE B N 1
ATOM 1698 C CA . PHE B 1 97 ? 7.543 -13.906 4.559 1 94.88 97 PHE B CA 1
ATOM 1699 C C . PHE B 1 97 ? 8.648 -13.203 3.787 1 94.88 97 PHE B C 1
ATOM 1701 O O . PHE B 1 97 ? 9.148 -12.164 4.223 1 94.88 97 PHE B O 1
ATOM 1708 N N . SER B 1 98 ? 8.977 -13.82 2.658 1 93.56 98 SER B N 1
ATOM 1709 C CA . SER B 1 98 ? 9.953 -13.25 1.734 1 93.56 98 SER B CA 1
ATOM 1710 C C . SER B 1 98 ? 9.281 -12.328 0.722 1 93.56 98 SER B C 1
ATOM 1712 O O . SER B 1 98 ? 8.195 -12.633 0.213 1 93.56 98 SER B O 1
ATOM 1714 N N . ASP B 1 99 ? 10.047 -11.258 0.29 1 94 99 ASP B N 1
ATOM 1715 C CA . ASP B 1 99 ? 9.508 -10.328 -0.702 1 94 99 ASP B CA 1
ATOM 1716 C C . ASP B 1 99 ? 9.555 -10.938 -2.102 1 94 99 ASP B C 1
ATOM 1718 O O . ASP B 1 99 ? 9.086 -10.32 -3.064 1 94 99 ASP B O 1
ATOM 1722 N N . VAL B 1 100 ? 10.18 -12.062 -2.254 1 97.38 100 VAL B N 1
ATOM 1723 C CA . VAL B 1 100 ? 10.07 -12.875 -3.461 1 97.38 100 VAL B CA 1
ATOM 1724 C C . VAL B 1 100 ? 9.219 -14.109 -3.178 1 97.38 100 VAL B C 1
ATOM 1726 O O . VAL B 1 100 ? 9.539 -14.898 -2.289 1 97.38 100 VAL B O 1
ATOM 1729 N N . HIS B 1 101 ? 8.133 -14.188 -3.926 1 97.56 101 HIS B N 1
ATOM 1730 C CA . HIS B 1 101 ? 7.184 -15.258 -3.643 1 97.56 101 HIS B CA 1
ATOM 1731 C C . HIS B 1 101 ? 6.906 -16.094 -4.891 1 97.56 101 HIS B C 1
ATOM 1733 O O . HIS B 1 101 ? 6.43 -15.562 -5.898 1 97.56 101 HIS B O 1
ATOM 1739 N N . TYR B 1 102 ? 7.219 -17.438 -4.828 1 96.88 102 TYR B N 1
ATOM 1740 C CA . TYR B 1 102 ? 7.016 -18.375 -5.934 1 96.88 102 TYR B CA 1
ATOM 1741 C C . TYR B 1 102 ? 5.633 -19.016 -5.859 1 96.88 102 TYR B C 1
ATOM 1743 O O . TYR B 1 102 ? 5.234 -19.516 -4.809 1 96.88 102 TYR B O 1
ATOM 1751 N N . VAL B 1 103 ? 4.922 -18.844 -6.93 1 96.38 103 VAL B N 1
ATOM 1752 C CA . VAL B 1 103 ? 3.604 -19.469 -7.008 1 96.38 103 VAL B CA 1
ATOM 1753 C C . VAL B 1 103 ? 3.521 -20.344 -8.25 1 96.38 103 VAL B C 1
ATOM 1755 O O . VAL B 1 103 ? 4.062 -20 -9.305 1 96.38 103 VAL B O 1
ATOM 1758 N N . SER B 1 104 ? 2.928 -21.484 -8.148 1 95.31 104 SER B N 1
ATOM 1759 C CA . SER B 1 104 ? 2.836 -22.422 -9.258 1 95.31 104 SER B CA 1
ATOM 1760 C C . SER B 1 104 ? 1.823 -21.953 -10.297 1 95.31 104 SER B C 1
ATOM 1762 O O . SER B 1 104 ? 2.078 -22.031 -11.5 1 95.31 104 SER B O 1
ATOM 1764 N N . THR B 1 105 ? 0.607 -21.609 -9.828 1 92.94 105 THR B N 1
ATOM 1765 C CA . THR B 1 105 ? -0.453 -21.125 -10.703 1 92.94 105 THR B CA 1
ATOM 1766 C C . THR B 1 105 ? -1.256 -20.016 -10.016 1 92.94 105 THR B C 1
ATOM 1768 O O . THR B 1 105 ? -1.286 -19.953 -8.781 1 92.94 105 THR B O 1
ATOM 1771 N N . LEU B 1 106 ? -1.833 -19.156 -10.914 1 93.94 106 LEU B N 1
ATOM 1772 C CA . LEU B 1 106 ? -2.711 -18.109 -10.398 1 93.94 106 LEU B CA 1
ATOM 1773 C C . LEU B 1 106 ? -4.035 -18.094 -11.156 1 93.94 106 LEU B C 1
ATOM 1775 O O . LEU B 1 106 ? -4.07 -18.328 -12.367 1 93.94 106 LEU B O 1
ATOM 1779 N N . PRO B 1 107 ? -5.094 -17.859 -10.336 1 91.62 107 PRO B N 1
ATOM 1780 C CA . PRO B 1 107 ? -6.348 -17.641 -11.055 1 91.62 107 PRO B CA 1
ATOM 1781 C C . PRO B 1 107 ? -6.273 -16.453 -12.016 1 91.62 107 PRO B C 1
ATOM 1783 O O . PRO B 1 107 ? -5.52 -15.508 -11.773 1 91.62 107 PRO B O 1
ATOM 1786 N N . ASN B 1 108 ? -7.102 -16.5 -13.055 1 88.56 108 ASN B N 1
ATOM 1787 C CA . ASN B 1 108 ? -7.121 -15.445 -14.055 1 88.56 108 ASN B CA 1
ATOM 1788 C C . ASN B 1 108 ? -7.391 -14.078 -13.43 1 88.56 108 ASN B C 1
ATOM 1790 O O . ASN B 1 108 ? -6.801 -13.078 -13.828 1 88.56 108 ASN B O 1
ATOM 1794 N N . SER B 1 109 ? -8.234 -14.031 -12.453 1 87.25 109 SER B N 1
ATOM 1795 C CA . SER B 1 109 ? -8.625 -12.789 -11.805 1 87.25 109 SER B CA 1
ATOM 1796 C C . SER B 1 109 ? -7.434 -12.125 -11.117 1 87.25 109 SER B C 1
ATOM 1798 O O . SER B 1 109 ? -7.359 -10.898 -11.047 1 87.25 109 SER B O 1
ATOM 1800 N N . ILE B 1 110 ? -6.449 -12.898 -10.719 1 92.62 110 ILE B N 1
ATOM 1801 C CA . ILE B 1 110 ? -5.297 -12.359 -10.008 1 92.62 110 ILE B CA 1
ATOM 1802 C C . ILE B 1 110 ? -4.238 -11.906 -11.016 1 92.62 110 ILE B C 1
ATOM 1804 O O . ILE B 1 110 ? -3.518 -10.938 -10.766 1 92.62 110 ILE B O 1
ATOM 1808 N N . TYR B 1 111 ? -4.258 -12.578 -12.141 1 91.56 111 TYR B N 1
ATOM 1809 C CA . TYR B 1 111 ? -3.311 -12.188 -13.18 1 91.56 111 TYR B CA 1
ATOM 1810 C C . TYR B 1 111 ? -3.52 -10.742 -13.594 1 91.56 111 TYR B C 1
ATOM 1812 O O . TYR B 1 111 ? -2.559 -10.023 -13.883 1 91.56 111 TYR B O 1
ATOM 1820 N N . ILE B 1 112 ? -4.73 -10.344 -13.539 1 89.81 112 ILE B N 1
ATOM 1821 C CA . ILE B 1 112 ? -5.07 -8.984 -13.953 1 89.81 112 ILE B CA 1
ATOM 1822 C C . ILE B 1 112 ? -4.484 -7.98 -12.961 1 89.81 112 ILE B C 1
ATOM 1824 O O . ILE B 1 112 ? -4.27 -6.816 -13.305 1 89.81 112 ILE B O 1
ATOM 1828 N N . THR B 1 113 ? -4.328 -8.367 -11.688 1 94.62 113 THR B N 1
ATOM 1829 C CA . THR B 1 113 ? -3.777 -7.477 -10.672 1 94.62 113 THR B CA 1
ATOM 1830 C C . THR B 1 113 ? -2.264 -7.355 -10.82 1 94.62 113 THR B C 1
ATOM 1832 O O . THR B 1 113 ? -1.652 -6.438 -10.273 1 94.62 113 THR B O 1
ATOM 1835 N N . LEU B 1 114 ? -1.664 -8.195 -11.641 1 95.06 114 LEU B N 1
ATOM 1836 C CA . LEU B 1 114 ? -0.215 -8.219 -11.805 1 95.06 114 LEU B CA 1
ATOM 1837 C C . LEU B 1 114 ? 0.215 -7.348 -12.977 1 95.06 114 LEU B C 1
ATOM 1839 O O . LEU B 1 114 ? 1.353 -6.875 -13.023 1 95.06 114 LEU B O 1
ATOM 1843 N N . THR B 1 115 ? -0.734 -7.148 -13.938 1 87.56 115 THR B N 1
ATOM 1844 C CA . THR B 1 115 ? -0.377 -6.461 -15.172 1 87.56 115 THR B CA 1
ATOM 1845 C C . THR B 1 115 ? -1.389 -5.363 -15.492 1 87.56 115 THR B C 1
ATOM 1847 O O . THR B 1 115 ? -2.553 -5.648 -15.781 1 87.56 115 THR B O 1
ATOM 1850 N N . PRO B 1 116 ? -1.045 -4.07 -15.43 1 82.06 116 PRO B N 1
ATOM 1851 C CA . PRO B 1 116 ? -2 -3.023 -15.797 1 82.06 116 PRO B CA 1
ATOM 1852 C C . PRO B 1 116 ? -2.301 -2.998 -17.297 1 82.06 116 PRO B C 1
ATOM 1854 O O . PRO B 1 116 ? -1.471 -3.428 -18.094 1 82.06 116 PRO B O 1
#

InterPro domains:
  IPR000210 BTB/POZ domain [PF00651] (56-101)
  IPR000210 BTB/POZ domain [PS50097] (63-92)
  IPR011333 SKP1/BTB/POZ domain superfamily [G3DSA:3.30.710.10] (40-114)
  IPR011333 SKP1/BTB/POZ domain superfamily [SSF54695] (43-107)

Radius of gyration: 41.03 Å; Cα contacts (8 Å, |Δi|>4): 240; chains: 2; bounding box: 82×164×114 Å

Nearest PDB structures (foldseek):
  5x4m-assembly1_A  TM=7.068E-01  e=8.956E-05  Homo sapiens
  6zbu-assembly1_I  TM=6.447E-01  e=1.338E-04  Homo sapiens
  6y17-assembly1_B  TM=6.709E-01  e=7.114E-04  Homo sapiens
  6zbu-assembly1_A  TM=6.239E-01  e=4.168E-04  Homo sapiens
  6xxs-assembly1_B  TM=6.294E-01  e=9.938E-04  Homo sapiens

Secondary structure (DSSP, 8-state):
---------------------------------------TTSHHHHHHHHHHHHHHHHHT-S--EEEEETTEEEEE-HHHHHHH-HHHHHHTTSTT--SEEEES---HHHHHHH--/---------------------------------------TTSHHHHHHHHHHHHHHHHHT-S--EEEEETTEEEEE-HHHHHHH-HHHHHHTTSTT--SEEEES---HHHHHHH--

Organism: Araneus ventricosus (NCBI:txid182803)

Solvent-accessible surface area (backbone atoms only — not comparable to full-atom values): 14581 Å² total; per-residue (Å²): 138,83,78,78,75,79,77,73,79,74,73,78,75,80,77,70,75,74,71,71,71,68,76,66,75,74,65,76,68,76,67,68,69,64,68,65,78,71,54,65,79,41,68,73,43,17,46,52,47,6,50,50,50,39,49,30,54,61,69,68,49,84,53,66,31,35,41,33,42,86,90,38,79,35,69,28,41,60,69,63,48,27,71,75,28,72,68,48,48,53,52,66,69,40,87,84,59,60,56,64,41,82,42,82,77,74,60,71,79,55,53,55,73,54,51,112,139,84,80,84,77,79,79,77,79,77,78,80,74,80,73,71,75,73,72,70,71,67,76,66,76,73,67,75,68,76,66,68,69,65,68,66,77,70,55,65,77,41,68,70,43,16,47,51,46,6,50,50,51,37,47,29,54,60,67,67,51,85,54,66,30,35,41,33,42,84,91,40,78,34,70,29,42,58,70,62,48,25,72,77,27,72,68,47,48,54,54,67,68,39,88,84,59,61,56,65,40,83,41,82,78,75,59,71,80,54,52,54,75,55,50,113

pLDDT: mean 74.87, std 28.42, range [25.61, 98.56]